Protein AF-A0A7C5LNP9-F1 (afdb_monomer)

Structure (mmCIF, N/CA/C/O backbone):
data_AF-A0A7C5LNP9-F1
#
_entry.id   AF-A0A7C5LNP9-F1
#
loop_
_atom_site.group_PDB
_atom_site.id
_atom_site.type_symbol
_atom_site.label_atom_id
_atom_site.label_alt_id
_atom_site.label_comp_id
_atom_site.label_asym_id
_atom_site.label_entity_id
_atom_site.label_seq_id
_atom_site.pdbx_PDB_ins_code
_atom_site.Cartn_x
_atom_site.Cartn_y
_atom_site.Cartn_z
_atom_site.occupancy
_atom_site.B_iso_or_equiv
_atom_site.auth_seq_id
_atom_site.auth_comp_id
_atom_site.auth_asym_id
_atom_site.auth_atom_id
_atom_site.pdbx_PDB_model_num
ATOM 1 N N . MET A 1 1 ? -16.612 32.876 -57.979 1.00 40.09 1 MET A N 1
ATOM 2 C CA . MET A 1 1 ? -16.586 31.969 -56.814 1.00 40.09 1 MET A CA 1
ATOM 3 C C . MET A 1 1 ? -15.512 30.915 -57.079 1.00 40.09 1 MET A C 1
ATOM 5 O O . MET A 1 1 ? -15.849 29.771 -57.327 1.00 40.09 1 MET A O 1
ATOM 9 N N . SER A 1 2 ? -14.235 31.224 -57.324 1.00 41.28 2 SER A N 1
ATOM 10 C CA . SER A 1 2 ? -13.249 32.057 -56.603 1.00 41.28 2 SER A CA 1
ATOM 11 C C . SER A 1 2 ? -13.012 31.619 -55.150 1.00 41.28 2 SER A C 1
ATOM 13 O O . SER A 1 2 ? -13.882 31.809 -54.309 1.00 41.28 2 SER A O 1
ATOM 15 N N . ASP A 1 3 ? -11.802 31.088 -54.940 1.00 43.44 3 ASP A N 1
ATOM 16 C CA . ASP A 1 3 ? -10.919 31.322 -53.786 1.00 43.44 3 ASP A CA 1
ATOM 17 C C . ASP A 1 3 ? -11.085 30.580 -52.453 1.00 43.44 3 ASP A C 1
ATOM 19 O O . ASP A 1 3 ? -10.976 31.223 -51.424 1.00 43.44 3 ASP A O 1
ATOM 23 N N . ASP A 1 4 ? -11.163 29.240 -52.417 1.00 41.38 4 ASP A N 1
ATOM 24 C CA . ASP A 1 4 ? -10.925 28.532 -51.130 1.00 41.38 4 ASP A CA 1
ATOM 25 C C . ASP A 1 4 ? -10.147 27.199 -51.190 1.00 41.38 4 ASP A C 1
ATOM 27 O O . ASP A 1 4 ? -9.791 26.628 -50.159 1.00 41.38 4 ASP A O 1
ATOM 31 N N . ALA A 1 5 ? -9.778 26.690 -52.370 1.00 38.81 5 ALA A N 1
ATOM 32 C CA . ALA A 1 5 ? -9.191 25.343 -52.478 1.00 38.81 5 ALA A CA 1
ATOM 33 C C . ALA A 1 5 ? -7.645 25.273 -52.463 1.00 38.81 5 ALA A C 1
ATOM 35 O O . ALA A 1 5 ? -7.089 24.189 -52.639 1.00 38.81 5 ALA A O 1
ATOM 36 N N . GLN A 1 6 ? -6.918 26.381 -52.259 1.00 36.97 6 GLN A N 1
ATOM 37 C CA . GLN A 1 6 ? -5.442 26.393 -52.358 1.00 36.97 6 GLN A CA 1
ATOM 38 C C . GLN A 1 6 ? -4.666 26.522 -51.033 1.00 36.97 6 GLN A C 1
ATOM 40 O O . GLN A 1 6 ? -3.435 26.492 -51.052 1.00 36.97 6 GLN A O 1
ATOM 45 N N . LEU A 1 7 ? -5.320 26.600 -49.870 1.00 39.91 7 LEU A N 1
ATOM 46 C CA . LEU A 1 7 ? -4.609 26.876 -48.607 1.00 39.91 7 LEU A CA 1
ATOM 47 C C . LEU A 1 7 ? -4.117 25.649 -47.814 1.00 39.91 7 LEU A C 1
ATOM 49 O O . LEU A 1 7 ? -3.374 25.825 -46.851 1.00 39.91 7 LEU A O 1
ATOM 53 N N . VAL A 1 8 ? -4.428 24.409 -48.211 1.00 41.56 8 VAL A N 1
ATOM 54 C CA . VAL A 1 8 ? -4.166 23.220 -47.357 1.00 41.56 8 VAL A CA 1
ATOM 55 C C . VAL A 1 8 ? -3.039 22.306 -47.870 1.00 41.56 8 VAL A C 1
ATOM 57 O O . VAL A 1 8 ? -2.903 21.173 -47.424 1.00 41.56 8 VAL A O 1
ATOM 60 N N . ASN A 1 9 ? -2.168 22.765 -48.779 1.00 43.66 9 ASN A N 1
ATOM 61 C CA . ASN A 1 9 ? -1.081 21.905 -49.282 1.00 43.66 9 ASN A CA 1
ATOM 62 C C . ASN A 1 9 ? 0.302 22.568 -49.372 1.00 43.66 9 ASN A C 1
ATOM 64 O O . ASN A 1 9 ? 1.023 22.424 -50.357 1.00 43.66 9 ASN A O 1
ATOM 68 N N . ARG A 1 10 ? 0.730 23.256 -48.305 1.00 50.34 10 ARG A N 1
ATOM 69 C CA . ARG A 1 10 ? 2.157 23.550 -48.085 1.00 50.34 10 ARG A CA 1
ATOM 70 C C . ARG A 1 10 ? 2.735 22.567 -47.067 1.00 50.34 10 ARG A C 1
ATOM 72 O O . ARG A 1 10 ? 2.676 22.792 -45.863 1.00 50.34 10 ARG A O 1
ATOM 79 N N . ARG A 1 11 ? 3.328 21.472 -47.560 1.00 50.12 11 ARG A N 1
ATOM 80 C CA . ARG A 1 11 ? 4.181 20.562 -46.774 1.00 50.12 11 ARG A CA 1
ATOM 81 C C . ARG A 1 11 ? 5.333 21.354 -46.136 1.00 50.12 11 ARG A C 1
ATOM 83 O O . ARG A 1 11 ? 6.376 21.554 -46.756 1.00 50.12 11 ARG A O 1
ATOM 90 N N . PHE A 1 12 ? 5.183 21.762 -44.877 1.00 54.75 12 PHE A N 1
ATOM 91 C CA . PHE A 1 12 ? 6.318 22.159 -44.045 1.00 54.75 12 PHE A CA 1
ATOM 92 C C . PHE A 1 12 ? 7.136 20.906 -43.713 1.00 54.75 12 PHE A C 1
ATOM 94 O O . PHE A 1 12 ? 6.858 20.168 -42.773 1.00 54.75 12 PHE A O 1
ATOM 101 N N . GLY A 1 13 ? 8.134 20.615 -44.547 1.00 62.81 13 GLY A N 1
ATOM 102 C CA . GLY A 1 13 ? 9.040 19.494 -44.326 1.00 62.81 13 GLY A CA 1
ATOM 103 C C . GLY A 1 13 ? 9.965 19.740 -43.132 1.00 62.81 13 GLY A C 1
ATOM 104 O O . GLY A 1 13 ? 10.389 20.870 -42.886 1.00 62.81 13 GLY A O 1
ATOM 105 N N . ARG A 1 14 ? 10.361 18.663 -42.435 1.00 60.84 14 ARG A N 1
ATOM 106 C CA . ARG A 1 14 ? 11.333 18.673 -41.315 1.00 60.84 14 ARG A CA 1
ATOM 107 C C . ARG A 1 14 ? 12.592 19.507 -41.604 1.00 60.84 14 ARG A C 1
ATOM 109 O O . ARG A 1 14 ? 13.121 20.157 -40.710 1.00 60.84 14 ARG A O 1
ATOM 116 N N . ARG A 1 15 ? 13.046 19.536 -42.862 1.00 64.06 15 ARG A N 1
ATOM 117 C CA . ARG A 1 15 ? 14.191 20.346 -43.314 1.00 64.06 15 ARG A CA 1
ATOM 118 C C . ARG A 1 15 ? 13.929 21.855 -43.280 1.00 64.06 15 ARG A C 1
ATOM 120 O O . ARG A 1 15 ? 14.846 22.605 -42.972 1.00 64.06 15 ARG A O 1
ATOM 127 N N . THR A 1 16 ? 12.711 22.305 -43.566 1.00 65.75 16 THR A N 1
ATOM 128 C CA . THR A 1 16 ? 12.331 23.726 -43.502 1.00 65.75 16 THR A CA 1
ATOM 129 C C . THR A 1 16 ? 12.229 24.191 -42.053 1.00 65.75 16 THR A C 1
ATOM 131 O O . THR A 1 16 ? 12.716 25.267 -41.728 1.00 65.75 16 THR A O 1
ATOM 134 N N . PHE A 1 17 ? 11.696 23.341 -41.167 1.00 67.94 17 PHE A N 1
ATOM 135 C CA . PHE A 1 17 ? 11.676 23.603 -39.725 1.00 67.94 17 PHE A CA 1
ATOM 136 C C . PHE A 1 17 ? 13.093 23.717 -39.146 1.00 67.94 17 PHE A C 1
ATOM 138 O O . PHE A 1 17 ? 13.385 24.690 -38.465 1.00 67.94 17 PHE A O 1
ATOM 145 N N . LEU A 1 18 ? 13.991 22.780 -39.481 1.00 68.00 18 LEU A N 1
ATOM 146 C CA . LEU A 1 18 ? 15.391 22.803 -39.032 1.00 68.00 18 LEU A CA 1
ATOM 147 C C . LEU A 1 18 ? 16.171 24.023 -39.546 1.00 68.00 18 LEU A C 1
ATOM 149 O O . LEU A 1 18 ? 16.993 24.580 -38.825 1.00 68.00 18 LEU A O 1
ATOM 153 N N . LYS A 1 19 ? 15.907 24.467 -40.781 1.00 61.47 19 LYS A N 1
ATOM 154 C CA . LYS A 1 19 ? 16.508 25.698 -41.316 1.00 61.47 19 LYS A CA 1
ATOM 155 C C . LYS A 1 19 ? 15.975 26.947 -40.607 1.00 61.47 19 LYS A C 1
ATOM 157 O O . LYS A 1 19 ? 16.756 27.844 -40.304 1.00 61.47 19 LYS A O 1
ATOM 162 N N . ALA A 1 20 ? 14.676 26.989 -40.305 1.00 61.75 20 ALA A N 1
ATOM 163 C CA . ALA A 1 20 ? 14.054 28.105 -39.595 1.00 61.75 20 ALA A CA 1
ATOM 164 C C . ALA A 1 20 ? 14.530 28.209 -38.133 1.00 61.75 20 ALA A C 1
ATOM 166 O O . ALA A 1 20 ? 14.842 29.305 -37.671 1.00 61.75 20 ALA A O 1
ATOM 167 N N . THR A 1 21 ? 14.665 27.086 -37.417 1.00 59.16 21 THR A N 1
ATOM 168 C CA . THR A 1 21 ? 15.210 27.076 -36.048 1.00 59.16 21 THR A CA 1
ATOM 169 C C . THR A 1 21 ? 16.711 27.359 -36.008 1.00 59.16 21 THR A C 1
ATOM 171 O O . THR A 1 21 ? 17.162 28.060 -35.104 1.00 59.16 21 THR A O 1
ATOM 174 N N . GLY A 1 22 ? 17.480 26.905 -37.003 1.00 58.06 22 GLY A N 1
ATOM 175 C CA . GLY A 1 22 ? 18.901 27.244 -37.133 1.00 58.06 22 GLY A CA 1
ATOM 176 C C . GLY A 1 22 ? 19.147 28.744 -37.343 1.00 58.06 22 GLY A C 1
ATOM 177 O O . GLY A 1 22 ? 20.021 29.320 -36.698 1.00 58.06 22 GLY A O 1
ATOM 178 N N . ALA A 1 23 ? 18.337 29.396 -38.184 1.00 55.78 23 ALA A N 1
ATOM 179 C CA . ALA A 1 23 ? 18.435 30.836 -38.431 1.00 55.78 23 ALA A CA 1
ATOM 180 C C . ALA A 1 23 ? 18.027 31.681 -37.207 1.00 55.78 23 ALA A C 1
ATOM 182 O O . ALA A 1 23 ? 18.687 32.674 -36.904 1.00 55.78 23 ALA A O 1
ATOM 183 N N . LEU A 1 24 ? 16.998 31.262 -36.454 1.00 52.78 24 LEU A N 1
ATOM 184 C CA . LEU A 1 24 ? 16.631 31.911 -35.186 1.00 52.78 24 LEU A CA 1
ATOM 185 C C . LEU A 1 24 ? 17.709 31.740 -34.104 1.00 52.78 24 LEU A C 1
ATOM 187 O O . LEU A 1 24 ? 17.976 32.678 -33.356 1.00 52.78 24 LEU A O 1
ATOM 191 N N . GLY A 1 25 ? 18.352 30.571 -34.030 1.00 52.88 25 GLY A N 1
ATOM 192 C CA . GLY A 1 25 ? 19.426 30.307 -33.067 1.00 52.88 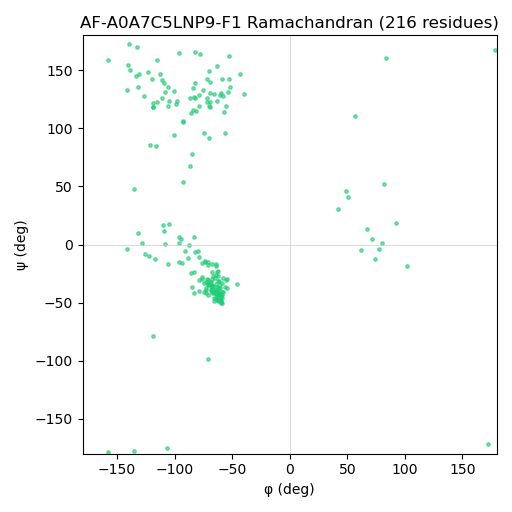25 GLY A CA 1
ATOM 193 C C . GLY A 1 25 ? 20.649 31.210 -33.261 1.00 52.88 25 GLY A C 1
ATOM 194 O O . GLY A 1 25 ? 21.226 31.680 -32.282 1.00 52.88 25 GLY A O 1
ATOM 195 N N . ALA A 1 26 ? 21.002 31.520 -34.513 1.00 53.19 26 ALA A N 1
ATOM 196 C CA . ALA A 1 26 ? 22.107 32.425 -34.832 1.00 53.19 26 ALA A CA 1
ATOM 197 C C . ALA A 1 26 ? 21.812 33.887 -34.440 1.00 53.19 26 ALA A C 1
ATOM 199 O O . ALA A 1 26 ? 22.700 34.584 -33.954 1.00 53.19 26 ALA A O 1
ATOM 200 N N . ALA A 1 27 ? 20.561 34.341 -34.572 1.00 52.94 27 ALA A N 1
ATOM 201 C CA . ALA A 1 27 ? 20.168 35.706 -34.210 1.00 52.94 27 ALA A CA 1
ATOM 202 C C . ALA A 1 27 ? 20.224 35.965 -32.688 1.00 52.94 27 ALA A C 1
ATOM 204 O O . ALA A 1 27 ? 20.552 37.069 -32.256 1.00 52.94 27 ALA A O 1
ATOM 205 N N . VAL A 1 28 ? 19.961 34.942 -31.864 1.00 53.47 28 VAL A N 1
ATOM 206 C CA . VAL A 1 28 ? 20.027 35.031 -30.389 1.00 53.47 28 VAL A CA 1
ATOM 207 C C . VAL A 1 28 ? 21.472 35.026 -29.867 1.00 53.47 28 VAL A C 1
ATOM 209 O O . VAL A 1 28 ? 21.757 35.605 -28.819 1.00 53.47 28 VAL A O 1
ATOM 212 N N . ALA A 1 29 ? 22.403 34.410 -30.602 1.00 52.12 29 ALA A N 1
ATOM 213 C CA . ALA A 1 29 ? 23.822 34.403 -30.247 1.00 52.12 29 ALA A CA 1
ATOM 214 C C . ALA A 1 29 ? 24.489 35.778 -30.443 1.00 52.12 29 ALA A C 1
ATOM 216 O O . ALA A 1 29 ? 25.392 36.132 -29.691 1.00 52.12 29 ALA A O 1
ATOM 217 N N . ILE A 1 30 ? 24.019 36.570 -31.413 1.00 55.03 30 ILE A N 1
ATOM 218 C CA . ILE A 1 30 ? 24.605 37.875 -31.768 1.00 55.03 30 ILE A CA 1
ATOM 219 C C . ILE A 1 30 ? 24.052 39.011 -30.884 1.00 55.03 30 ILE A C 1
ATOM 221 O O . ILE A 1 30 ? 24.736 40.004 -30.657 1.00 55.03 30 ILE A O 1
ATOM 225 N N . SER A 1 31 ? 22.848 38.864 -30.317 1.00 54.66 31 SER A N 1
ATOM 226 C CA . SER A 1 31 ? 22.178 39.906 -29.518 1.00 54.66 31 SER A CA 1
ATOM 227 C C . SER A 1 31 ? 22.612 39.987 -28.046 1.00 54.66 31 SER A C 1
ATOM 229 O O . SER A 1 31 ? 22.004 40.714 -27.264 1.00 54.66 31 SER A O 1
ATOM 231 N N . GLY A 1 32 ? 23.627 39.223 -27.622 1.00 53.09 32 GLY A N 1
ATOM 232 C CA . GLY A 1 32 ? 24.103 39.200 -26.230 1.00 53.09 32 GLY A CA 1
ATOM 233 C C . GLY A 1 32 ? 23.181 38.468 -25.240 1.00 53.09 32 GLY A C 1
ATOM 234 O O . GLY A 1 32 ? 23.624 38.105 -24.152 1.00 53.09 32 GLY A O 1
ATOM 235 N N . ALA A 1 33 ? 21.943 38.135 -25.623 1.00 54.12 33 ALA A N 1
ATOM 236 C CA . ALA A 1 33 ? 21.046 37.279 -24.838 1.00 54.12 33 ALA A CA 1
ATOM 237 C C . ALA A 1 33 ? 21.588 35.840 -24.675 1.00 54.12 33 ALA A C 1
ATOM 239 O O . ALA A 1 33 ? 21.307 35.175 -23.676 1.00 54.12 33 ALA A O 1
ATOM 240 N N . GLY A 1 34 ? 22.423 35.374 -25.615 1.00 49.03 34 GLY A N 1
ATOM 241 C CA . GLY A 1 34 ? 23.144 34.101 -25.513 1.00 49.03 34 GLY A CA 1
ATOM 242 C C . GLY A 1 34 ? 24.129 34.026 -24.336 1.00 49.03 34 GLY A C 1
ATOM 243 O O . GLY A 1 34 ? 24.279 32.958 -23.742 1.00 49.03 34 GLY A O 1
ATOM 244 N N . ASN A 1 35 ? 24.731 35.150 -23.925 1.00 49.91 35 ASN A N 1
ATOM 245 C CA . ASN A 1 35 ? 25.683 35.177 -22.805 1.00 49.91 35 ASN A CA 1
ATOM 246 C C . ASN A 1 35 ? 25.001 34.994 -21.440 1.00 49.91 35 ASN A C 1
ATOM 248 O O . ASN A 1 35 ? 25.582 34.382 -20.547 1.00 49.91 35 ASN A O 1
ATOM 252 N N . VAL A 1 36 ? 23.740 35.418 -21.291 1.00 52.41 36 VAL A N 1
ATOM 253 C CA . VAL A 1 36 ? 22.937 35.172 -20.075 1.00 52.41 36 VAL A CA 1
ATOM 254 C C . VAL A 1 36 ? 22.553 33.690 -19.954 1.00 52.41 36 VAL A C 1
ATOM 256 O O . VAL A 1 36 ? 22.506 33.133 -18.856 1.00 52.41 36 VAL A O 1
ATOM 259 N N . LEU A 1 37 ? 22.317 33.018 -21.086 1.00 51.91 37 LEU A N 1
ATOM 260 C CA . LEU A 1 37 ? 22.056 31.575 -21.134 1.00 51.91 37 LEU A CA 1
ATOM 261 C C . LEU A 1 37 ? 23.320 30.738 -20.876 1.00 51.91 37 LEU A C 1
ATOM 263 O O . LEU A 1 37 ? 23.218 29.670 -20.272 1.00 51.91 37 LEU A O 1
ATOM 267 N N . LEU A 1 38 ? 24.499 31.219 -21.286 1.00 51.25 38 LEU A N 1
ATOM 268 C CA . LEU A 1 38 ? 25.783 30.566 -21.005 1.00 51.25 38 LEU A CA 1
ATOM 269 C C . LEU A 1 38 ? 26.230 30.751 -19.547 1.00 51.25 38 LEU A C 1
ATOM 271 O O . LEU A 1 38 ? 26.617 29.773 -18.919 1.00 51.25 38 LEU A O 1
ATOM 275 N N . GLN A 1 39 ? 26.057 31.933 -18.946 1.00 47.41 39 GLN A N 1
ATOM 276 C CA . GLN A 1 39 ? 26.343 32.128 -17.512 1.00 47.41 39 GLN A CA 1
ATOM 277 C C . GLN A 1 39 ? 25.465 31.254 -16.601 1.00 47.41 39 GLN A C 1
ATOM 279 O O . GLN A 1 39 ? 25.909 30.796 -15.548 1.00 47.41 39 GLN A O 1
ATOM 284 N N . LYS A 1 40 ? 24.229 30.949 -17.020 1.00 47.34 40 LYS A N 1
ATOM 285 C CA . LYS A 1 40 ? 23.367 29.991 -16.311 1.00 47.34 40 LYS A CA 1
ATOM 286 C C . LYS A 1 40 ? 23.820 28.534 -16.437 1.00 47.34 40 LYS A C 1
ATOM 288 O O . LYS A 1 40 ? 23.342 27.712 -15.662 1.00 47.34 40 LYS A O 1
ATOM 293 N N . ARG A 1 41 ? 24.715 28.193 -17.371 1.00 47.19 41 ARG A N 1
ATOM 294 C CA . ARG A 1 41 ? 25.314 26.851 -17.463 1.00 47.19 41 ARG A CA 1
ATOM 295 C C . ARG A 1 41 ? 26.428 26.656 -16.443 1.00 47.19 41 ARG A C 1
ATOM 297 O O . ARG A 1 41 ? 26.460 25.605 -15.812 1.00 47.19 41 ARG A O 1
ATOM 304 N N . ASP A 1 42 ? 27.256 27.669 -16.215 1.00 35.19 42 ASP A N 1
ATOM 305 C CA . ASP A 1 42 ? 28.361 27.569 -15.254 1.00 35.19 42 ASP A CA 1
ATOM 306 C C . ASP A 1 42 ? 27.854 27.527 -13.804 1.00 35.19 42 ASP A C 1
ATOM 308 O O . ASP A 1 42 ? 28.352 26.750 -12.992 1.00 35.19 42 ASP A O 1
ATOM 312 N N . ALA A 1 43 ? 26.757 28.234 -13.502 1.00 41.84 43 ALA A N 1
ATOM 313 C CA . ALA A 1 43 ? 26.068 28.134 -12.210 1.00 41.84 43 ALA A CA 1
ATOM 314 C C . ALA A 1 43 ? 25.382 26.768 -11.967 1.00 41.84 43 ALA A C 1
ATOM 316 O O . ALA A 1 43 ? 25.044 26.441 -10.832 1.00 41.84 43 ALA A O 1
ATOM 317 N N . VAL A 1 44 ? 25.176 25.962 -13.017 1.00 44.75 44 VAL A N 1
ATOM 318 C CA . VAL A 1 44 ? 24.651 24.584 -12.926 1.00 44.75 44 VAL A CA 1
ATOM 319 C C . VAL A 1 44 ? 25.792 23.551 -12.922 1.00 44.75 44 VAL A C 1
ATOM 321 O O . VAL A 1 44 ? 25.579 22.403 -12.537 1.00 44.75 44 VAL A O 1
ATOM 324 N N . ALA A 1 45 ? 27.015 23.947 -13.290 1.00 42.41 45 ALA A N 1
ATOM 325 C CA . ALA A 1 45 ? 28.183 23.068 -13.369 1.00 42.41 45 ALA A CA 1
ATOM 326 C C . ALA A 1 45 ? 28.973 22.949 -12.051 1.00 42.41 45 ALA A C 1
ATOM 328 O O . ALA A 1 45 ? 29.782 22.036 -11.913 1.00 42.41 45 ALA A O 1
ATOM 329 N N . GLN A 1 46 ? 28.706 23.796 -11.054 1.00 42.69 46 GLN A N 1
ATOM 330 C CA . GLN A 1 46 ? 29.203 23.625 -9.681 1.00 42.69 46 GLN A CA 1
ATOM 331 C C . GLN A 1 46 ? 28.195 22.864 -8.812 1.00 42.69 46 GLN A C 1
ATOM 333 O O . GLN A 1 46 ? 27.801 23.295 -7.731 1.00 42.69 46 GLN A O 1
ATOM 338 N N . ALA A 1 47 ? 27.782 21.686 -9.280 1.00 45.69 47 ALA A N 1
ATOM 339 C CA . ALA A 1 47 ? 27.347 20.655 -8.354 1.00 45.69 47 ALA A CA 1
ATOM 340 C C . ALA A 1 47 ? 28.606 20.141 -7.644 1.00 45.69 47 ALA A C 1
ATOM 342 O O . ALA A 1 47 ? 29.579 19.767 -8.301 1.00 45.69 47 ALA A O 1
ATOM 343 N N . ALA A 1 48 ? 28.597 20.155 -6.309 1.00 52.50 48 ALA A N 1
ATOM 344 C CA . ALA A 1 48 ? 29.573 19.429 -5.504 1.00 52.50 48 ALA A CA 1
ATOM 345 C C . ALA A 1 48 ? 29.794 18.024 -6.095 1.00 52.50 48 ALA A C 1
ATOM 347 O O . ALA A 1 48 ? 28.854 17.451 -6.656 1.00 52.50 48 ALA A O 1
ATOM 348 N N . ALA A 1 49 ? 31.022 17.494 -5.994 1.00 54.22 49 ALA A N 1
ATOM 349 C CA . ALA A 1 49 ? 31.353 16.141 -6.447 1.00 54.22 49 ALA A CA 1
ATOM 350 C C . ALA A 1 49 ? 30.200 15.184 -6.095 1.00 54.22 49 ALA A C 1
ATOM 352 O O . ALA A 1 49 ? 29.722 15.247 -4.958 1.00 54.22 49 ALA A O 1
ATOM 353 N N . PRO A 1 50 ? 29.689 14.382 -7.051 1.00 59.28 50 PRO A N 1
ATOM 354 C CA . PRO A 1 50 ? 28.471 13.623 -6.830 1.00 59.28 50 PRO A CA 1
ATOM 355 C C . PRO A 1 50 ? 28.684 12.737 -5.610 1.00 59.28 50 PRO A C 1
ATOM 357 O O . PRO A 1 50 ? 29.546 11.859 -5.625 1.00 59.28 50 PRO A O 1
ATOM 360 N N . ALA A 1 51 ? 27.930 13.013 -4.545 1.00 68.62 51 ALA A N 1
ATOM 361 C CA . ALA A 1 51 ? 27.930 12.177 -3.362 1.00 68.62 51 ALA A CA 1
ATOM 362 C C . ALA A 1 51 ? 27.687 10.724 -3.794 1.00 68.62 51 ALA A C 1
ATOM 364 O O . ALA A 1 51 ? 26.863 10.458 -4.678 1.00 68.62 51 ALA A O 1
ATOM 365 N N . GLU A 1 52 ? 28.463 9.803 -3.222 1.00 86.12 52 GLU A N 1
ATOM 366 C CA . GLU A 1 52 ? 28.473 8.404 -3.637 1.00 86.12 52 GLU A CA 1
ATOM 367 C C . GLU A 1 52 ? 27.052 7.830 -3.575 1.00 86.12 52 GLU A C 1
ATOM 369 O O . GLU A 1 52 ? 26.396 7.815 -2.529 1.00 86.12 52 GLU A O 1
ATOM 374 N N . ALA A 1 53 ? 26.546 7.393 -4.727 1.00 92.25 53 ALA A N 1
ATOM 375 C CA . ALA A 1 53 ? 25.206 6.849 -4.824 1.00 92.25 53 ALA A CA 1
ATOM 376 C C . ALA A 1 53 ? 25.208 5.384 -4.382 1.00 92.25 53 ALA A C 1
ATOM 378 O O . ALA A 1 53 ? 25.760 4.518 -5.060 1.00 92.25 53 ALA A O 1
ATOM 379 N N . LYS A 1 54 ? 24.516 5.083 -3.283 1.00 96.88 54 LYS A N 1
ATOM 380 C CA . LYS A 1 54 ? 24.256 3.709 -2.858 1.00 96.88 54 LYS A CA 1
ATOM 381 C C . LYS A 1 54 ? 23.048 3.157 -3.604 1.00 96.88 54 LYS A C 1
ATOM 383 O O . LYS A 1 54 ? 21.967 3.744 -3.561 1.00 96.88 54 LYS A O 1
ATOM 388 N N . LEU A 1 55 ? 23.207 2.001 -4.239 1.00 97.12 55 LEU A N 1
ATOM 389 C CA . LEU A 1 55 ? 22.104 1.269 -4.855 1.00 97.12 55 LEU A CA 1
ATOM 390 C C . LEU A 1 55 ? 21.616 0.171 -3.910 1.00 97.12 55 LEU A C 1
ATOM 392 O O . LEU A 1 55 ? 22.396 -0.672 -3.470 1.00 97.12 55 LEU A O 1
ATOM 396 N N . ILE A 1 56 ? 20.327 0.195 -3.576 1.00 96.50 56 ILE A N 1
ATOM 397 C CA . ILE A 1 56 ? 19.712 -0.758 -2.647 1.00 96.50 56 ILE A CA 1
ATOM 398 C C . ILE A 1 56 ? 18.624 -1.546 -3.387 1.00 96.50 56 ILE A C 1
ATOM 400 O O . ILE A 1 56 ? 17.651 -0.931 -3.835 1.00 96.50 56 ILE A O 1
ATOM 404 N N . PRO A 1 57 ? 18.734 -2.881 -3.508 1.00 95.25 57 PRO A N 1
ATOM 405 C CA . PRO A 1 57 ? 17.699 -3.687 -4.143 1.00 95.25 57 PRO A CA 1
ATOM 406 C C . PRO A 1 57 ? 16.411 -3.649 -3.315 1.00 95.25 57 PRO A C 1
ATOM 408 O O . PRO A 1 57 ? 16.423 -3.862 -2.102 1.00 95.25 57 PRO A O 1
ATOM 411 N N . THR A 1 58 ? 15.287 -3.355 -3.965 1.00 92.44 58 THR A N 1
ATOM 412 C CA . THR A 1 58 ? 13.966 -3.314 -3.324 1.00 92.44 58 THR A CA 1
ATOM 413 C C . THR A 1 58 ? 12.840 -3.503 -4.347 1.00 92.44 58 THR A C 1
ATOM 415 O O . THR A 1 58 ? 13.078 -3.701 -5.540 1.00 92.44 58 THR A O 1
ATOM 418 N N . PHE A 1 59 ? 11.592 -3.447 -3.884 1.00 90.94 59 PHE A N 1
ATOM 419 C CA . PHE A 1 59 ? 10.397 -3.594 -4.709 1.00 90.94 59 PHE A CA 1
ATOM 420 C C . PHE A 1 59 ? 9.647 -2.269 -4.853 1.00 90.94 59 PHE A C 1
ATOM 422 O O . PHE A 1 59 ? 9.447 -1.523 -3.892 1.00 90.94 59 PHE A O 1
ATOM 429 N N . CYS A 1 60 ? 9.166 -1.989 -6.062 1.00 90.25 60 CYS A N 1
ATOM 430 C CA . CYS A 1 60 ? 8.336 -0.824 -6.329 1.00 90.25 60 CYS A CA 1
ATOM 431 C C . CYS A 1 60 ? 6.932 -0.997 -5.723 1.00 90.25 60 CYS A C 1
ATOM 433 O O . CYS A 1 60 ? 6.187 -1.904 -6.093 1.00 90.25 60 CYS A O 1
ATOM 435 N N . ALA A 1 61 ? 6.527 -0.071 -4.850 1.00 87.06 61 ALA A N 1
ATOM 436 C CA . ALA A 1 61 ? 5.205 -0.077 -4.213 1.00 87.06 61 ALA A CA 1
ATOM 437 C C . ALA A 1 61 ? 4.161 0.824 -4.910 1.00 87.06 61 ALA A C 1
ATOM 439 O O . ALA A 1 61 ? 3.046 0.980 -4.412 1.00 87.06 61 ALA A O 1
ATOM 440 N N . MET A 1 62 ? 4.486 1.410 -6.068 1.00 89.38 62 MET A N 1
ATOM 441 C CA . MET A 1 62 ? 3.665 2.456 -6.708 1.00 89.38 62 MET A CA 1
ATOM 442 C C . MET A 1 62 ? 2.368 1.953 -7.358 1.00 89.38 62 MET A C 1
ATOM 444 O O . MET A 1 62 ? 1.489 2.747 -7.678 1.00 89.38 62 MET A O 1
ATOM 448 N N . CYS A 1 63 ? 2.219 0.645 -7.567 1.00 85.19 63 CYS A N 1
ATOM 449 C CA . CYS A 1 63 ? 0.979 0.036 -8.054 1.00 85.19 63 CYS A CA 1
ATOM 450 C C . CYS A 1 63 ? 0.638 -1.221 -7.247 1.00 85.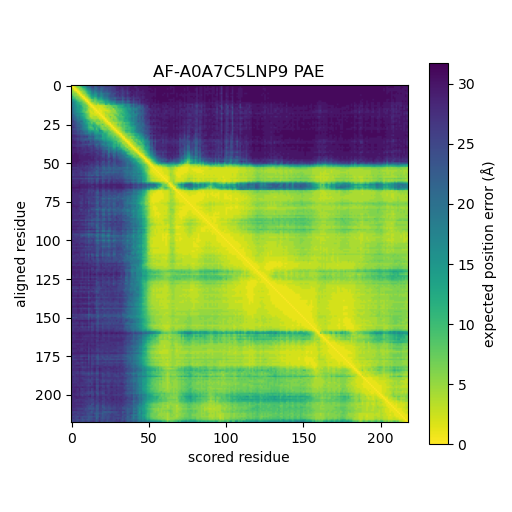19 63 CYS A C 1
ATOM 452 O O . CYS A 1 63 ? 1.335 -1.520 -6.277 1.00 85.19 63 CYS A O 1
ATOM 454 N N . GLY A 1 64 ? -0.449 -1.912 -7.606 1.00 72.00 64 GLY A N 1
ATOM 455 C CA . GLY A 1 64 ? -0.915 -3.125 -6.928 1.00 72.00 64 GLY A CA 1
ATOM 456 C C . GLY A 1 64 ? 0.160 -4.218 -6.791 1.00 72.00 64 GLY A C 1
ATOM 457 O O . GLY A 1 64 ? 1.184 -4.191 -7.472 1.00 72.00 64 GLY A O 1
ATOM 458 N N . PRO A 1 65 ? -0.052 -5.191 -5.893 1.00 62.56 65 PRO A N 1
ATOM 459 C CA . PRO A 1 65 ? 0.981 -6.131 -5.448 1.00 62.56 65 PRO A CA 1
ATOM 460 C C . PRO A 1 65 ? 1.393 -7.150 -6.517 1.00 62.56 65 PRO A C 1
ATOM 462 O O . PRO A 1 65 ? 2.446 -7.760 -6.385 1.00 62.56 65 PRO A O 1
ATOM 465 N N . SER A 1 66 ? 0.581 -7.344 -7.561 1.00 59.84 66 SER A N 1
ATOM 466 C CA . SER A 1 66 ? 0.799 -8.372 -8.584 1.00 59.84 66 SER A CA 1
ATOM 467 C C . SER A 1 66 ? 2.033 -8.121 -9.445 1.00 59.84 66 SER A C 1
ATOM 469 O O . SER A 1 66 ? 2.562 -9.059 -10.025 1.00 59.84 66 SER A O 1
ATOM 471 N N . SER A 1 67 ? 2.488 -6.870 -9.547 1.00 65.31 67 SER A N 1
ATOM 472 C CA . SER A 1 67 ? 3.558 -6.518 -10.481 1.00 65.31 67 SER A CA 1
ATOM 473 C C . SER A 1 67 ? 4.950 -6.789 -9.927 1.00 65.31 67 SER A C 1
ATOM 475 O O . SER A 1 67 ? 5.870 -6.892 -10.723 1.00 65.31 67 SER A O 1
ATOM 477 N N . GLY A 1 68 ? 5.124 -6.838 -8.597 1.00 78.00 68 GLY A N 1
ATOM 478 C CA . GLY A 1 68 ? 6.381 -7.215 -7.929 1.00 78.00 68 GLY A CA 1
ATOM 479 C C . GLY A 1 68 ? 7.666 -6.636 -8.537 1.00 78.00 68 GLY A C 1
ATOM 480 O O . GLY A 1 68 ? 8.688 -7.315 -8.526 1.00 78.00 68 GLY A O 1
ATOM 481 N N . CYS A 1 69 ? 7.613 -5.439 -9.136 1.00 91.44 69 CYS A N 1
ATOM 482 C CA . CYS A 1 69 ? 8.709 -4.944 -9.962 1.00 91.44 69 CYS A CA 1
ATOM 483 C C . CYS A 1 69 ? 9.917 -4.633 -9.083 1.00 91.44 69 CYS A C 1
ATOM 485 O O . CYS A 1 69 ? 9.820 -3.804 -8.173 1.00 91.44 69 CYS A O 1
ATOM 487 N N . GLY A 1 70 ? 11.045 -5.264 -9.389 1.00 94.12 70 GLY A N 1
ATOM 488 C CA . GLY A 1 70 ? 12.323 -4.965 -8.768 1.00 94.12 70 GLY A CA 1
ATOM 489 C C . GLY A 1 70 ? 12.854 -3.620 -9.247 1.00 94.12 70 GLY A C 1
ATOM 490 O O . GLY A 1 70 ? 12.691 -3.243 -10.413 1.00 94.12 70 GLY A O 1
ATOM 491 N N . ILE A 1 71 ? 13.471 -2.892 -8.326 1.00 95.62 71 ILE A N 1
ATOM 492 C CA . ILE A 1 71 ? 14.179 -1.638 -8.577 1.00 95.62 71 ILE A CA 1
ATOM 493 C C . ILE A 1 71 ? 15.472 -1.622 -7.767 1.00 95.62 71 ILE A C 1
ATOM 495 O O . ILE A 1 71 ? 15.526 -2.165 -6.662 1.00 95.62 71 ILE A O 1
ATOM 499 N N . MET A 1 72 ? 16.482 -0.929 -8.281 1.00 97.19 72 MET A N 1
ATOM 500 C CA . MET A 1 72 ? 17.611 -0.488 -7.471 1.00 97.19 72 MET A CA 1
ATOM 501 C C . MET A 1 72 ? 17.295 0.919 -6.971 1.00 97.19 72 MET A C 1
ATOM 503 O O . MET A 1 72 ? 17.291 1.873 -7.744 1.00 97.19 72 MET A O 1
ATOM 507 N N . ALA A 1 73 ? 16.974 1.070 -5.687 1.00 96.81 73 ALA A N 1
ATOM 508 C CA . ALA A 1 73 ? 16.754 2.384 -5.097 1.00 96.81 73 ALA A CA 1
ATOM 509 C C . ALA A 1 73 ? 18.089 3.128 -4.997 1.00 96.81 73 ALA A C 1
ATOM 511 O O . ALA A 1 73 ? 19.002 2.678 -4.307 1.00 96.81 73 ALA A O 1
ATOM 512 N N . LYS A 1 74 ? 18.187 4.271 -5.678 1.00 97.62 74 LYS A N 1
ATOM 513 C CA . LYS A 1 74 ? 19.351 5.152 -5.656 1.00 97.62 74 LYS A CA 1
ATOM 514 C C . LYS A 1 74 ? 19.264 6.075 -4.452 1.00 97.62 74 LYS A C 1
ATOM 516 O O . LYS A 1 74 ? 18.344 6.892 -4.352 1.00 97.62 74 LYS A O 1
ATOM 521 N N . VAL A 1 75 ? 20.217 5.931 -3.542 1.00 97.44 75 VAL A N 1
ATOM 522 C CA . VAL A 1 75 ? 20.307 6.698 -2.304 1.00 97.44 75 VAL A CA 1
ATOM 523 C C . VAL A 1 75 ? 21.559 7.561 -2.332 1.00 97.44 75 VAL A C 1
ATOM 525 O O . VAL A 1 75 ? 22.659 7.042 -2.475 1.00 97.44 75 VAL A O 1
ATOM 528 N N . VAL A 1 76 ? 21.382 8.869 -2.180 1.00 96.56 76 VAL A N 1
ATOM 529 C CA . VAL A 1 76 ? 22.461 9.863 -2.115 1.00 96.56 76 VAL A CA 1
ATOM 530 C C . VAL A 1 76 ? 22.255 10.662 -0.834 1.00 96.56 76 VAL A C 1
ATOM 532 O O . VAL A 1 76 ? 21.134 11.098 -0.570 1.00 96.56 76 VAL A O 1
ATOM 535 N N . ASP A 1 77 ? 23.286 10.779 0.004 1.00 94.50 77 ASP A N 1
ATOM 536 C CA . ASP A 1 77 ? 23.219 11.455 1.313 1.00 94.50 77 ASP A CA 1
ATOM 537 C C . ASP A 1 77 ? 22.044 10.982 2.192 1.00 94.50 77 ASP A C 1
ATOM 539 O O . ASP A 1 77 ? 21.314 11.765 2.805 1.00 94.50 77 ASP A O 1
ATOM 543 N N . GLY A 1 78 ? 21.791 9.669 2.191 1.00 94.19 78 GLY A N 1
ATOM 544 C CA . GLY A 1 78 ? 20.686 9.055 2.937 1.00 94.19 78 GLY A CA 1
ATOM 545 C C . GLY A 1 78 ? 19.285 9.342 2.377 1.00 94.19 78 GLY A C 1
ATOM 546 O O . GLY A 1 78 ? 18.292 8.924 2.977 1.00 94.19 78 GLY A O 1
ATOM 547 N N . LYS A 1 79 ? 19.168 10.019 1.228 1.00 96.00 79 LYS A N 1
ATOM 548 C CA . LYS A 1 79 ? 17.893 10.323 0.567 1.00 96.00 79 LYS A CA 1
ATOM 549 C C . LYS A 1 79 ? 17.676 9.452 -0.662 1.00 96.00 79 LYS A C 1
ATOM 551 O O . LYS A 1 79 ? 18.564 9.283 -1.487 1.00 96.00 79 LYS A O 1
ATOM 556 N N . PHE A 1 80 ? 16.463 8.934 -0.807 1.00 96.31 80 PHE A N 1
ATOM 557 C CA . PHE A 1 80 ? 16.009 8.183 -1.970 1.00 96.31 80 PHE A CA 1
ATOM 558 C C . PHE A 1 80 ? 15.753 9.131 -3.150 1.00 96.31 80 PHE A C 1
ATOM 560 O O . PHE A 1 80 ? 14.692 9.736 -3.257 1.00 96.31 80 PHE A O 1
ATOM 567 N N . VAL A 1 81 ? 16.732 9.287 -4.036 1.00 96.56 81 VAL A N 1
ATOM 568 C CA . VAL A 1 81 ? 16.682 10.300 -5.105 1.00 96.56 81 VAL A CA 1
ATOM 569 C C . VAL A 1 81 ? 16.117 9.776 -6.423 1.00 96.56 81 VAL A C 1
ATOM 571 O O . VAL A 1 81 ? 15.736 10.562 -7.285 1.00 96.56 81 VAL A O 1
ATOM 574 N N . GLY A 1 82 ? 16.037 8.458 -6.596 1.00 95.88 82 GLY A N 1
ATOM 575 C CA . GLY A 1 82 ? 15.551 7.860 -7.833 1.00 95.88 82 GLY A CA 1
ATOM 576 C C . GLY A 1 82 ? 15.727 6.353 -7.859 1.00 95.88 82 GLY A C 1
ATOM 577 O O . GLY A 1 82 ? 16.090 5.739 -6.860 1.00 95.88 82 GLY A O 1
ATOM 578 N N . ILE A 1 83 ? 15.475 5.759 -9.018 1.00 96.50 83 ILE A N 1
ATOM 579 C CA . ILE A 1 83 ? 15.650 4.325 -9.241 1.00 96.50 83 ILE A CA 1
ATOM 580 C C . ILE A 1 83 ? 16.597 4.091 -10.412 1.00 96.50 83 ILE A C 1
ATOM 582 O O . ILE A 1 83 ? 16.601 4.873 -11.361 1.00 96.50 83 ILE A O 1
ATOM 586 N N . GLU A 1 84 ? 17.336 2.994 -10.345 1.00 96.12 84 GLU A N 1
ATOM 587 C CA . GLU A 1 84 ? 18.094 2.420 -11.453 1.00 96.12 84 GLU A CA 1
ATOM 588 C C . GLU A 1 84 ? 17.505 1.037 -11.811 1.00 96.12 84 GLU A C 1
ATOM 590 O O . GLU A 1 84 ? 16.819 0.419 -10.977 1.00 96.12 84 GLU A O 1
ATOM 595 N N . PRO A 1 85 ? 17.743 0.536 -13.038 1.00 95.06 85 PRO A N 1
ATOM 596 C CA . PRO A 1 85 ? 17.336 -0.804 -13.447 1.00 95.06 85 PRO A CA 1
ATOM 597 C C . PRO A 1 85 ? 17.827 -1.893 -12.486 1.00 95.06 85 PRO A C 1
ATOM 599 O O . PRO A 1 85 ? 18.956 -1.845 -12.005 1.00 95.06 85 PRO A O 1
ATOM 602 N N . PHE A 1 86 ? 16.992 -2.912 -12.265 1.00 96.25 86 PHE A N 1
ATOM 603 C CA . PHE A 1 86 ? 17.375 -4.158 -11.593 1.00 96.25 86 PHE A CA 1
ATOM 604 C C . PHE A 1 86 ? 17.243 -5.352 -12.565 1.00 96.25 86 PHE A C 1
ATOM 606 O O . PHE A 1 86 ? 16.165 -5.960 -12.631 1.00 96.25 86 PHE A O 1
ATOM 613 N N . PRO A 1 87 ? 18.271 -5.640 -13.393 1.00 95.38 87 PRO A N 1
ATOM 614 C CA . PRO A 1 87 ? 18.205 -6.649 -14.458 1.00 95.38 87 PRO A CA 1
ATOM 615 C C . PRO A 1 87 ? 17.887 -8.064 -13.970 1.00 95.38 87 PRO A C 1
ATOM 617 O O . PRO A 1 87 ? 17.190 -8.804 -14.661 1.00 95.38 87 PRO A O 1
ATOM 620 N N . GLU A 1 88 ? 18.343 -8.417 -12.770 1.00 94.06 88 GLU A N 1
ATOM 621 C CA . GLU A 1 88 ? 18.188 -9.745 -12.174 1.00 94.06 88 GLU A CA 1
ATOM 622 C C . GLU A 1 88 ? 16.754 -10.009 -11.696 1.00 94.06 88 GLU A C 1
ATOM 624 O O . GLU A 1 88 ? 16.393 -11.155 -11.423 1.00 94.06 88 GLU A O 1
ATOM 629 N N . CYS A 1 89 ? 15.905 -8.978 -11.597 1.00 92.62 89 CYS A N 1
ATOM 630 C CA . CYS A 1 89 ? 14.518 -9.178 -11.201 1.00 92.62 89 CYS A CA 1
ATOM 631 C C . CYS A 1 89 ? 13.745 -9.920 -12.309 1.00 92.62 89 CYS A C 1
ATOM 633 O O . CYS A 1 89 ? 13.567 -9.367 -13.401 1.00 92.62 89 CYS A O 1
ATOM 635 N N . PRO A 1 90 ? 13.200 -11.123 -12.041 1.00 89.19 90 PRO A N 1
ATOM 636 C CA . PRO A 1 90 ? 12.555 -11.939 -13.071 1.00 89.19 90 PRO A CA 1
ATOM 637 C C . PRO A 1 90 ? 11.297 -11.276 -13.636 1.00 89.19 90 PRO A C 1
ATOM 639 O O . PRO A 1 90 ? 10.956 -11.475 -14.801 1.00 89.19 90 PRO A O 1
ATOM 642 N N . THR A 1 91 ? 10.624 -10.464 -12.819 1.00 88.44 91 THR A N 1
ATOM 643 C CA . THR A 1 91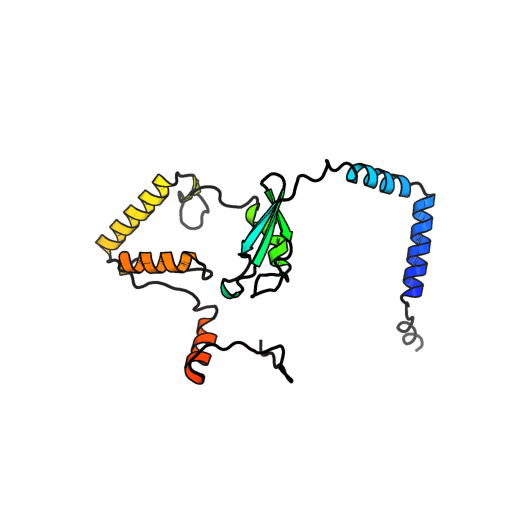 ? 9.320 -9.896 -13.151 1.00 88.44 91 THR A CA 1
ATOM 644 C C . THR A 1 91 ? 9.405 -8.805 -14.208 1.00 88.44 91 THR A C 1
ATOM 646 O O . THR A 1 91 ? 8.568 -8.740 -15.103 1.00 88.44 91 THR A O 1
ATOM 649 N N . ASN A 1 92 ? 10.403 -7.925 -14.112 1.00 91.50 92 ASN A N 1
ATOM 650 C CA . ASN A 1 92 ? 10.517 -6.757 -14.986 1.00 91.50 92 ASN A CA 1
ATOM 651 C C . ASN A 1 92 ? 11.858 -6.647 -15.721 1.00 91.50 92 ASN A C 1
ATOM 653 O O . ASN A 1 92 ? 11.963 -5.810 -16.617 1.00 91.50 92 ASN A O 1
ATOM 657 N N . LYS A 1 93 ? 12.854 -7.486 -15.403 1.00 92.69 93 LYS A N 1
ATOM 658 C CA . LYS A 1 93 ? 14.147 -7.580 -16.107 1.00 92.69 93 LYS A CA 1
ATOM 659 C C . LYS A 1 93 ? 14.801 -6.208 -16.317 1.00 92.69 93 LYS A C 1
ATOM 661 O O . LYS A 1 93 ? 15.177 -5.842 -17.427 1.00 92.69 93 LYS A O 1
ATOM 666 N N . GLY A 1 94 ? 14.816 -5.394 -15.261 1.00 93.88 94 GLY A N 1
ATOM 667 C CA . GLY A 1 94 ? 15.347 -4.027 -15.271 1.00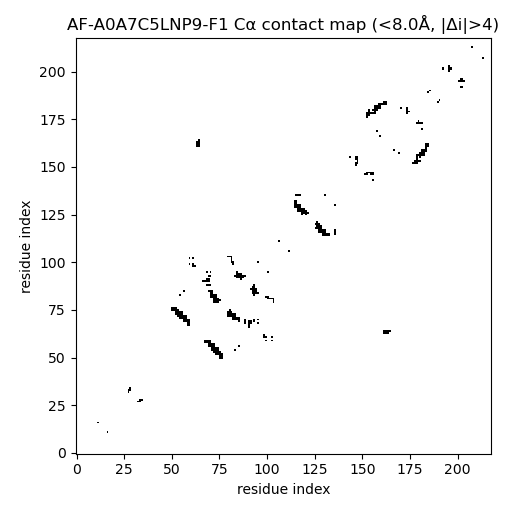 93.88 94 GLY A CA 1
ATOM 668 C C . GLY A 1 94 ? 14.462 -2.947 -15.907 1.00 93.88 94 GLY A C 1
ATOM 669 O O . GLY A 1 94 ? 14.813 -1.774 -15.844 1.00 93.88 94 GLY A O 1
ATOM 670 N N . LYS A 1 95 ? 13.306 -3.286 -16.491 1.00 94.19 95 LYS A N 1
ATOM 671 C CA . LYS A 1 95 ? 12.383 -2.299 -17.077 1.00 94.19 95 LYS A CA 1
ATOM 672 C C . LYS A 1 95 ? 11.470 -1.718 -16.005 1.00 94.19 95 LYS A C 1
ATOM 674 O O . LYS A 1 95 ? 10.877 -2.457 -15.223 1.00 94.19 95 LYS A O 1
ATOM 679 N N . ASN A 1 96 ? 11.273 -0.406 -15.987 1.00 94.25 96 ASN A N 1
ATOM 680 C CA . ASN A 1 96 ? 10.367 0.237 -15.038 1.00 94.25 96 ASN A CA 1
ATOM 681 C C . ASN A 1 96 ? 9.460 1.251 -15.739 1.00 94.25 96 ASN A C 1
ATOM 683 O O . ASN A 1 96 ? 9.846 1.899 -16.706 1.00 94.25 96 ASN A O 1
ATOM 687 N N . CYS A 1 97 ? 8.218 1.365 -15.262 1.00 94.31 97 CYS A N 1
ATOM 688 C CA . CYS A 1 97 ? 7.267 2.349 -15.778 1.00 94.31 97 CYS A CA 1
ATOM 689 C C . CYS A 1 97 ? 7.488 3.733 -15.129 1.00 94.31 97 CYS A C 1
ATOM 691 O O . CYS A 1 97 ? 8.100 3.816 -14.059 1.00 94.31 97 CYS A O 1
ATOM 693 N N . PRO A 1 98 ? 6.909 4.817 -15.682 1.00 95.56 98 PRO A N 1
ATOM 694 C CA . PRO A 1 98 ? 7.067 6.172 -15.140 1.00 95.56 98 PRO A CA 1
ATOM 695 C C . PRO A 1 98 ? 6.666 6.319 -13.665 1.00 95.56 98 PRO A C 1
ATOM 697 O O . PRO A 1 98 ? 7.263 7.103 -12.933 1.00 95.56 98 PRO A O 1
ATOM 700 N N . LYS A 1 99 ? 5.701 5.517 -13.189 1.00 93.88 99 LYS A N 1
ATOM 701 C CA . LYS A 1 99 ? 5.267 5.539 -11.781 1.00 93.88 99 LYS A CA 1
ATOM 702 C C . LYS A 1 99 ? 6.416 5.202 -10.835 1.00 93.88 99 LYS A C 1
ATOM 704 O O . LYS A 1 99 ? 6.509 5.789 -9.767 1.00 93.88 99 LYS A O 1
ATOM 709 N N . ALA A 1 100 ? 7.287 4.270 -11.222 1.00 94.00 100 ALA A N 1
ATOM 710 C CA . ALA A 1 100 ? 8.415 3.860 -10.396 1.00 94.00 100 ALA A CA 1
ATOM 711 C C . ALA A 1 100 ? 9.446 4.994 -10.260 1.00 94.00 100 ALA A C 1
ATOM 713 O O . ALA A 1 100 ? 9.934 5.237 -9.160 1.00 94.00 100 ALA A O 1
ATOM 714 N N . HIS A 1 101 ? 9.694 5.748 -11.335 1.00 95.00 101 HIS A N 1
ATOM 715 C CA . HIS A 1 101 ? 10.551 6.938 -11.297 1.00 95.00 101 HIS A CA 1
ATOM 716 C C . HIS A 1 101 ? 9.952 8.077 -10.458 1.00 95.00 101 HIS A C 1
ATOM 718 O O . HIS A 1 101 ? 10.694 8.857 -9.871 1.00 95.00 101 HIS A O 1
ATOM 724 N N . ALA A 1 102 ? 8.622 8.144 -10.338 1.00 95.62 102 ALA A N 1
ATOM 725 C CA . ALA A 1 102 ? 7.932 9.103 -9.477 1.00 95.62 102 ALA A CA 1
ATOM 726 C C . ALA A 1 102 ? 7.908 8.705 -7.984 1.00 95.62 102 ALA A C 1
ATOM 728 O O . ALA A 1 102 ? 7.465 9.493 -7.150 1.00 95.62 102 ALA A O 1
ATOM 729 N N . ALA A 1 103 ? 8.389 7.511 -7.612 1.00 94.06 103 ALA A N 1
ATOM 730 C CA . ALA A 1 103 ? 8.327 7.017 -6.234 1.00 94.06 103 ALA A CA 1
ATOM 731 C C . ALA A 1 103 ? 8.943 7.956 -5.170 1.00 94.06 103 ALA A C 1
ATOM 733 O O . ALA A 1 103 ? 8.344 8.075 -4.096 1.00 94.06 103 ALA A O 1
ATOM 734 N N . PRO A 1 104 ? 10.062 8.672 -5.424 1.00 95.44 104 PRO A N 1
ATOM 735 C CA . PRO A 1 104 ? 10.595 9.643 -4.467 1.00 95.44 104 PRO A CA 1
ATOM 736 C C . PRO A 1 104 ? 9.589 10.731 -4.068 1.00 95.44 104 PRO A C 1
ATOM 738 O O . PRO A 1 104 ? 9.518 11.103 -2.897 1.00 95.44 104 PRO A O 1
ATOM 741 N N . GLN A 1 105 ? 8.753 11.192 -5.006 1.00 95.25 105 GLN A N 1
ATOM 742 C CA . GLN A 1 105 ? 7.748 12.230 -4.745 1.00 95.25 105 GLN A CA 1
ATOM 743 C C . GLN A 1 105 ? 6.696 11.759 -3.735 1.00 95.25 105 GLN A C 1
ATOM 745 O O . GLN A 1 105 ? 6.233 12.538 -2.908 1.00 95.25 105 GLN A O 1
ATOM 750 N N . TRP A 1 106 ? 6.353 10.468 -3.755 1.00 92.62 106 TRP A N 1
ATOM 751 C CA . TRP A 1 106 ? 5.430 9.884 -2.786 1.00 92.62 106 TRP A CA 1
ATOM 752 C C . TRP A 1 106 ? 6.053 9.790 -1.387 1.00 92.62 106 TRP A C 1
ATOM 754 O O . TRP A 1 106 ? 5.418 10.129 -0.389 1.00 92.62 106 TRP A O 1
ATOM 764 N N . VAL A 1 107 ? 7.318 9.358 -1.301 1.00 94.00 107 VAL A N 1
ATOM 765 C CA . VAL A 1 107 ? 8.044 9.214 -0.024 1.00 94.00 107 VAL A CA 1
ATOM 766 C C . VAL A 1 107 ? 8.215 10.560 0.680 1.00 94.00 107 VAL A C 1
ATOM 768 O O . VAL A 1 107 ? 8.064 10.631 1.908 1.00 94.00 107 VAL A O 1
ATOM 771 N N . TYR A 1 108 ? 8.502 11.607 -0.097 1.00 95.94 108 TYR A N 1
ATOM 772 C CA . TYR A 1 108 ? 8.791 12.959 0.381 1.00 95.94 108 TYR A CA 1
ATOM 773 C C . TYR A 1 108 ? 7.647 13.952 0.176 1.00 95.94 108 TYR A C 1
ATOM 775 O O . TYR A 1 108 ? 7.878 15.158 0.257 1.00 95.94 108 TYR A O 1
ATOM 783 N N . SER A 1 109 ? 6.422 13.472 -0.056 1.00 96.94 109 SER A N 1
ATOM 784 C CA . SER A 1 109 ? 5.259 14.352 -0.167 1.00 96.94 109 SER A CA 1
ATOM 785 C C . SER A 1 109 ? 5.156 15.264 1.068 1.00 96.94 109 SER A C 1
ATOM 787 O O . SER A 1 109 ? 5.225 14.762 2.200 1.00 96.94 109 SER A O 1
ATOM 789 N N . PRO A 1 110 ? 4.975 16.589 0.889 1.00 96.62 110 PRO A N 1
ATOM 790 C CA . PRO A 1 110 ? 4.811 17.515 2.008 1.00 96.62 110 PRO A CA 1
ATOM 791 C C . PRO A 1 110 ? 3.547 17.216 2.829 1.00 96.62 110 PRO A C 1
ATOM 793 O O . PRO A 1 110 ? 3.513 17.508 4.022 1.00 96.62 110 PRO A O 1
ATOM 796 N N . GLU A 1 111 ? 2.552 16.567 2.219 1.00 95.81 111 GLU A N 1
ATOM 797 C CA . GLU A 1 111 ? 1.270 16.201 2.835 1.00 95.81 111 GLU A CA 1
ATOM 798 C C . GLU A 1 111 ? 1.304 14.844 3.553 1.00 95.81 111 GLU A C 1
ATOM 800 O O . GLU A 1 111 ? 0.307 14.398 4.125 1.00 95.81 111 GLU A O 1
ATOM 805 N N . ARG A 1 112 ? 2.447 14.148 3.538 1.00 95.94 112 ARG A N 1
ATOM 806 C CA . ARG A 1 112 ? 2.576 12.838 4.175 1.00 95.94 112 ARG A CA 1
ATOM 807 C C . ARG A 1 112 ? 2.312 12.938 5.680 1.00 95.94 112 ARG A C 1
ATOM 809 O O . ARG A 1 112 ? 2.971 13.696 6.390 1.00 95.94 112 ARG A O 1
ATOM 816 N N . LEU A 1 113 ? 1.423 12.082 6.185 1.00 95.44 113 LEU A N 1
ATOM 817 C CA . LEU A 1 113 ? 1.209 11.910 7.622 1.00 95.44 113 LEU A CA 1
ATOM 818 C C . LEU A 1 113 ? 2.486 11.383 8.293 1.00 95.44 113 LEU A C 1
ATOM 820 O O . LEU A 1 113 ? 3.015 10.335 7.917 1.00 95.44 113 LEU A O 1
ATOM 824 N N . LYS A 1 114 ? 2.974 12.120 9.295 1.00 95.75 114 LYS A N 1
ATOM 825 C CA . LYS A 1 114 ? 4.209 11.806 10.040 1.00 95.75 114 LYS A CA 1
ATOM 826 C C . LYS A 1 114 ? 3.946 11.256 11.441 1.00 95.75 114 LYS A C 1
ATOM 828 O O . LYS A 1 114 ? 4.844 10.675 12.040 1.00 95.75 114 LYS A O 1
ATOM 833 N N . TYR A 1 115 ? 2.732 11.441 11.955 1.00 97.31 115 TYR A N 1
ATOM 834 C CA . TYR A 1 115 ? 2.361 11.098 13.324 1.00 97.31 115 TYR A CA 1
ATOM 835 C C . TYR A 1 115 ? 0.953 10.499 13.377 1.00 97.31 115 TYR A C 1
ATOM 837 O O . TYR A 1 115 ? 0.130 10.825 12.516 1.00 97.31 115 TYR A O 1
ATOM 845 N N . PRO A 1 116 ? 0.653 9.670 14.389 1.00 98.00 116 PRO A N 1
ATOM 846 C CA . PRO A 1 116 ? -0.716 9.296 14.714 1.00 98.00 116 PRO A CA 1
ATOM 847 C C . PRO A 1 116 ? -1.571 10.524 15.051 1.00 98.00 116 PRO A C 1
ATOM 849 O O . PRO A 1 116 ? -1.110 11.469 15.697 1.00 98.00 116 PRO A O 1
ATOM 852 N N . MET A 1 117 ? -2.831 10.499 14.618 1.00 97.62 117 MET A N 1
ATOM 853 C CA . MET A 1 117 ? -3.768 11.611 14.762 1.00 97.62 117 MET A CA 1
ATOM 854 C C . MET A 1 117 ? -5.106 11.111 15.318 1.00 97.62 117 MET A C 1
ATOM 856 O O . MET A 1 117 ? -5.648 10.114 14.841 1.00 97.62 117 MET A O 1
ATOM 860 N N . LYS A 1 118 ? -5.675 11.828 16.289 1.00 97.31 118 LYS A N 1
ATOM 861 C CA . LYS A 1 118 ? -6.987 11.559 16.892 1.00 97.31 118 LYS A CA 1
ATOM 862 C C . LYS A 1 118 ? -7.991 12.609 16.449 1.00 97.31 118 LYS A C 1
ATOM 864 O O . LYS A 1 118 ? -7.715 13.804 16.525 1.00 97.31 118 LYS A O 1
ATOM 869 N N . ARG A 1 119 ? -9.169 12.178 16.000 1.00 96.88 119 ARG A N 1
ATOM 870 C CA . ARG A 1 119 ? -10.263 13.095 15.656 1.00 96.88 119 ARG A CA 1
ATOM 871 C C . ARG A 1 119 ? -10.818 13.738 16.930 1.00 96.88 119 ARG A C 1
ATOM 873 O O . ARG A 1 119 ? -11.151 13.015 17.864 1.00 96.88 119 ARG A O 1
ATOM 880 N N . VAL A 1 120 ? -10.958 15.062 16.930 1.00 96.50 120 VAL A N 1
ATOM 881 C CA . VAL A 1 120 ? -11.477 15.844 18.075 1.00 96.50 120 VAL A CA 1
ATOM 882 C C . VAL A 1 120 ? -12.783 16.584 17.778 1.00 96.50 120 VAL A C 1
ATOM 884 O O . VAL A 1 120 ? -13.444 17.049 18.697 1.00 96.50 120 VAL A O 1
ATOM 887 N N . GLY A 1 121 ? -13.177 16.680 16.505 1.00 94.38 121 GLY A N 1
ATOM 888 C CA . GLY A 1 121 ? -14.454 17.264 16.078 1.00 94.38 121 GLY A CA 1
ATOM 889 C C . GLY A 1 121 ? -15.472 16.225 15.606 1.00 94.38 121 GLY A C 1
ATOM 890 O O . GLY A 1 121 ? -15.226 15.010 15.630 1.00 94.38 121 GLY A O 1
ATOM 891 N N . LYS A 1 122 ? -16.618 16.708 15.109 1.00 95.44 122 LYS A N 1
ATOM 892 C CA . LYS A 1 122 ? -17.616 15.840 14.469 1.00 95.44 122 LYS A CA 1
ATOM 893 C C . LYS A 1 122 ? -17.035 15.200 13.204 1.00 95.44 122 LYS A C 1
ATOM 895 O O . LYS A 1 122 ? -16.121 15.722 12.559 1.00 95.44 122 LYS A O 1
ATOM 900 N N . LYS A 1 123 ? -17.562 14.028 12.840 1.00 94.50 123 LYS A N 1
ATOM 901 C CA . LYS A 1 123 ? -17.185 13.343 11.595 1.00 94.50 123 LYS A CA 1
ATOM 902 C C . LYS A 1 123 ? -17.478 14.274 10.409 1.00 94.50 123 LYS A C 1
ATOM 904 O O . LYS A 1 123 ? -18.586 14.780 10.303 1.00 94.50 123 LYS A O 1
ATOM 909 N N . GLY A 1 124 ? -16.484 14.481 9.545 1.00 95.25 124 GLY A N 1
ATOM 910 C CA . GLY A 1 124 ? -16.572 15.382 8.389 1.00 95.25 124 GLY A CA 1
ATOM 911 C C . GLY A 1 124 ? -15.883 16.738 8.574 1.00 95.25 124 GLY A C 1
ATOM 912 O O . GLY A 1 124 ? -15.533 17.356 7.581 1.00 95.25 124 GLY A O 1
ATOM 913 N N . GLU A 1 125 ? -15.588 17.172 9.805 1.00 96.69 125 GLU A N 1
ATOM 914 C CA . GLU A 1 125 ? -14.977 18.495 10.046 1.00 96.69 125 GLU A CA 1
ATOM 915 C C . GLU A 1 125 ? -13.462 18.556 9.790 1.00 96.69 125 GLU A C 1
ATOM 917 O O . GLU A 1 125 ? -12.873 19.630 9.845 1.00 96.69 125 GLU A O 1
ATOM 922 N N . GLY A 1 126 ? -12.793 17.416 9.597 1.00 94.75 126 GLY A N 1
ATOM 923 C CA . GLY A 1 126 ? -11.339 17.384 9.386 1.00 94.75 126 GLY A CA 1
ATOM 924 C C . GLY A 1 126 ? -10.495 17.810 10.599 1.00 94.75 126 GLY A C 1
ATOM 925 O O . GLY A 1 126 ? -9.300 18.042 10.454 1.00 94.75 126 GLY A O 1
ATOM 926 N N . LYS A 1 127 ? -11.079 17.905 11.802 1.00 97.00 127 LYS A N 1
ATOM 927 C CA . LYS A 1 127 ? -10.366 18.323 13.021 1.00 97.00 127 LYS A CA 1
ATOM 928 C C . LYS A 1 127 ? -9.667 17.150 13.702 1.00 97.00 127 LYS A C 1
ATOM 930 O O . LYS A 1 127 ? -10.327 16.268 14.267 1.00 97.00 127 LYS A O 1
ATOM 935 N N . PHE A 1 128 ? -8.338 17.183 13.698 1.00 97.44 128 PHE A N 1
ATOM 936 C CA . PHE A 1 128 ? -7.486 16.176 14.320 1.00 97.44 128 PHE A CA 1
ATOM 937 C C . PHE A 1 128 ? -6.414 16.808 15.204 1.00 97.44 128 PHE A C 1
ATOM 939 O O . PHE A 1 128 ? -5.869 17.857 14.873 1.00 97.44 128 PHE A O 1
ATOM 946 N N . GLN A 1 129 ? -6.069 16.119 16.287 1.00 97.31 129 GLN A N 1
ATOM 947 C CA . GLN A 1 129 ? -4.913 16.431 17.122 1.00 97.31 129 GLN A CA 1
ATOM 948 C C . GLN A 1 129 ? -3.871 15.319 17.011 1.00 97.31 129 GLN A C 1
ATOM 950 O O . GLN A 1 129 ? -4.224 14.148 16.856 1.00 97.31 129 GLN A O 1
ATOM 955 N N . ARG A 1 130 ? -2.590 15.673 17.104 1.00 98.06 130 ARG A N 1
ATOM 956 C CA . ARG A 1 130 ? -1.502 14.693 17.172 1.00 98.06 130 ARG A CA 1
ATOM 957 C C . ARG A 1 130 ? -1.548 13.955 18.509 1.00 98.06 130 ARG A C 1
ATOM 959 O O . ARG A 1 130 ? -1.768 14.582 19.538 1.00 98.06 130 ARG A O 1
ATOM 966 N N . ILE A 1 131 ? -1.293 12.651 18.472 1.00 98.31 131 ILE A N 1
ATOM 967 C CA . ILE A 1 131 ? -1.144 11.799 19.659 1.00 98.31 131 ILE A CA 1
ATOM 968 C C . ILE A 1 131 ? 0.106 10.917 19.533 1.00 98.31 131 ILE A C 1
ATOM 970 O O . ILE A 1 131 ? 0.742 10.871 18.472 1.00 98.31 131 ILE A O 1
ATOM 974 N N . THR A 1 132 ? 0.495 10.243 20.614 1.00 98.44 132 THR A N 1
ATOM 975 C CA . THR A 1 132 ? 1.608 9.281 20.590 1.00 98.44 132 THR A CA 1
ATOM 976 C C . THR A 1 132 ? 1.172 7.948 19.976 1.00 98.44 132 THR A C 1
ATOM 978 O O . THR A 1 132 ? -0.020 7.666 19.835 1.00 98.44 132 THR A O 1
ATOM 981 N N . TRP A 1 133 ? 2.143 7.112 19.595 1.00 98.19 133 TRP A N 1
ATOM 982 C CA . TRP A 1 133 ? 1.855 5.746 19.146 1.00 98.19 133 TRP A CA 1
ATOM 983 C C . TRP A 1 133 ? 1.217 4.905 20.254 1.00 98.19 133 TRP A C 1
ATOM 985 O O . TRP A 1 133 ? 0.232 4.221 19.983 1.00 98.19 133 TRP A O 1
ATOM 995 N N . ASP A 1 134 ? 1.702 5.022 21.491 1.00 98.44 134 ASP A N 1
ATOM 996 C CA . ASP A 1 134 ? 1.157 4.282 22.634 1.00 98.44 134 ASP A CA 1
ATOM 997 C C . ASP A 1 134 ? -0.290 4.681 22.935 1.00 98.44 134 ASP A C 1
ATOM 999 O O . ASP A 1 134 ? -1.141 3.810 23.122 1.00 98.44 134 ASP A O 1
ATOM 1003 N N . GLU A 1 135 ? -0.609 5.982 22.895 1.00 98.19 135 GLU A N 1
ATOM 1004 C CA . GLU A 1 135 ? -1.989 6.455 23.051 1.00 98.19 135 GLU A CA 1
ATOM 1005 C C . GLU A 1 135 ? -2.875 5.928 21.914 1.00 98.19 135 GLU A C 1
ATOM 1007 O O . GLU A 1 135 ? -3.980 5.448 22.164 1.00 98.19 135 GLU A O 1
ATOM 1012 N N . ALA A 1 136 ? -2.396 5.976 20.665 1.00 98.38 136 ALA A N 1
ATOM 1013 C CA . ALA A 1 136 ? -3.164 5.524 19.507 1.00 98.38 136 ALA A CA 1
ATOM 1014 C C . ALA A 1 136 ? -3.490 4.028 19.586 1.00 98.38 136 ALA A C 1
ATOM 1016 O O . ALA A 1 136 ? -4.638 3.632 19.379 1.00 98.38 136 ALA A O 1
ATOM 1017 N N . ILE A 1 137 ? -2.488 3.204 19.900 1.00 98.12 137 ILE A N 1
ATOM 1018 C CA . ILE A 1 137 ? -2.635 1.751 20.009 1.00 98.12 137 ILE A CA 1
ATOM 1019 C C . ILE A 1 137 ? -3.557 1.402 21.177 1.00 98.12 137 ILE A C 1
ATOM 1021 O O . ILE A 1 137 ? -4.477 0.607 20.990 1.00 98.12 137 ILE A O 1
ATOM 1025 N N . THR A 1 138 ? -3.364 2.029 22.341 1.00 98.50 138 THR A N 1
ATOM 1026 C CA . THR A 1 138 ? -4.201 1.809 23.531 1.00 98.50 138 THR A CA 1
ATOM 1027 C C . THR A 1 138 ? -5.657 2.162 23.243 1.00 98.50 138 THR A C 1
ATOM 1029 O O . THR A 1 138 ? -6.541 1.329 23.423 1.00 98.50 138 THR A O 1
ATOM 1032 N N . LEU A 1 139 ? -5.909 3.346 22.673 1.00 98.12 139 LEU A N 1
ATOM 1033 C CA . LEU A 1 139 ? -7.255 3.803 22.328 1.00 98.12 139 LEU A CA 1
ATOM 1034 C C . LEU A 1 139 ? -7.965 2.847 21.359 1.00 98.12 139 LEU A C 1
ATOM 1036 O O . LEU A 1 139 ? -9.148 2.550 21.533 1.00 98.12 139 LEU A O 1
ATOM 1040 N N . ILE A 1 140 ? -7.258 2.372 20.328 1.00 97.44 140 ILE A N 1
ATOM 1041 C CA . ILE A 1 140 ? -7.809 1.412 19.364 1.00 97.44 140 ILE A CA 1
ATOM 1042 C C . ILE A 1 140 ? -8.093 0.080 20.061 1.00 97.44 140 ILE A C 1
ATOM 1044 O O . ILE A 1 140 ? -9.192 -0.451 19.920 1.00 97.44 140 ILE A O 1
ATOM 1048 N N . ALA A 1 141 ? -7.137 -0.452 20.824 1.00 97.88 141 ALA A N 1
ATOM 1049 C CA . ALA A 1 141 ? -7.274 -1.736 21.501 1.00 97.88 141 ALA A CA 1
ATOM 1050 C C . ALA A 1 141 ? -8.445 -1.740 22.491 1.00 97.88 141 ALA A C 1
ATOM 1052 O O . ALA A 1 141 ? -9.262 -2.662 22.467 1.00 97.88 141 ALA A O 1
ATOM 1053 N N . ASP A 1 142 ? -8.566 -0.699 23.312 1.00 98.38 142 ASP A N 1
ATOM 1054 C CA . ASP A 1 142 ? -9.652 -0.565 24.281 1.00 98.38 142 ASP A CA 1
ATOM 1055 C C . ASP A 1 142 ? -10.999 -0.455 23.580 1.00 98.38 142 ASP A C 1
ATOM 1057 O O . ASP A 1 142 ? -11.950 -1.145 23.955 1.00 98.38 142 ASP A O 1
ATOM 1061 N N . LYS A 1 143 ? -11.074 0.319 22.488 1.00 97.62 143 LYS A N 1
ATOM 1062 C CA . LYS A 1 143 ? -12.318 0.417 21.727 1.00 97.62 143 LYS A CA 1
ATOM 1063 C C . LYS A 1 143 ? -12.707 -0.915 21.094 1.00 97.62 143 LYS A C 1
ATOM 1065 O O . LYS A 1 143 ? -13.880 -1.273 21.122 1.00 97.62 143 LYS A O 1
ATOM 1070 N N . LEU A 1 144 ? -11.749 -1.665 20.552 1.00 97.88 144 LEU A N 1
ATOM 1071 C CA . LEU A 1 144 ? -12.007 -2.989 19.984 1.00 97.88 144 LEU A CA 1
ATOM 1072 C C . LEU A 1 144 ? -12.473 -3.992 21.049 1.00 97.88 144 LEU A C 1
ATOM 1074 O O . LEU A 1 144 ? -13.380 -4.775 20.776 1.00 97.88 144 LEU A O 1
ATOM 1078 N N . LYS A 1 145 ? -11.908 -3.953 22.264 1.00 98.12 145 LYS A N 1
ATOM 1079 C CA . LYS A 1 145 ? -12.370 -4.779 23.395 1.00 98.12 145 LYS A CA 1
ATOM 1080 C C . LYS A 1 145 ? -13.793 -4.412 23.815 1.00 98.12 145 LYS A C 1
ATOM 1082 O O . LYS A 1 145 ? -14.619 -5.304 23.974 1.00 98.12 145 LYS A O 1
ATOM 1087 N N . GLU A 1 146 ? -14.089 -3.119 23.944 1.00 98.38 146 GLU A N 1
ATOM 1088 C CA . GLU A 1 146 ? -15.426 -2.614 24.279 1.00 98.38 146 GLU A CA 1
ATOM 1089 C C . GLU A 1 146 ? -16.466 -3.051 23.235 1.00 98.38 146 GLU A C 1
ATOM 1091 O O . GLU A 1 146 ? -17.515 -3.584 23.591 1.00 98.38 146 GLU A O 1
ATOM 1096 N N . GLN A 1 147 ? -16.171 -2.869 21.940 1.00 98.19 147 GLN A N 1
ATOM 1097 C CA . GLN A 1 147 ? 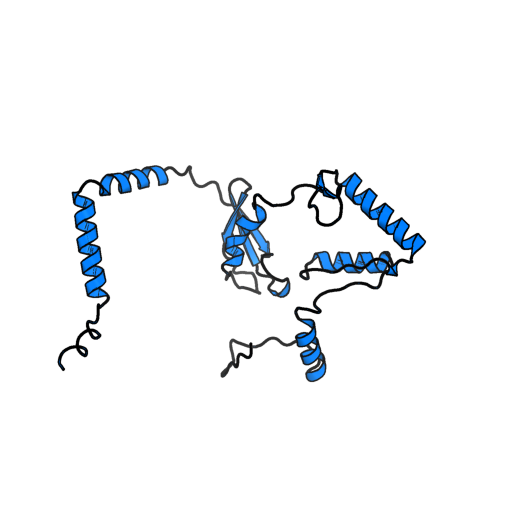-17.062 -3.289 20.852 1.00 98.19 147 GLN A CA 1
ATOM 1098 C C . GLN A 1 147 ? -17.294 -4.800 20.871 1.00 98.19 147 GLN A C 1
ATOM 1100 O O . GLN A 1 147 ? -18.443 -5.235 20.823 1.00 98.19 147 GLN A O 1
ATOM 1105 N N . LYS A 1 148 ? -16.223 -5.589 21.019 1.00 98.00 148 LYS A N 1
ATOM 1106 C CA . LYS A 1 148 ? -16.312 -7.049 21.093 1.00 98.00 148 LYS A CA 1
ATOM 1107 C C . LYS A 1 148 ? -17.158 -7.515 22.279 1.00 98.00 148 LYS A C 1
ATOM 1109 O O . LYS A 1 148 ? -17.979 -8.408 22.109 1.00 98.00 148 LYS A O 1
ATOM 1114 N N . ALA A 1 149 ? -16.996 -6.906 23.455 1.00 98.31 149 ALA A N 1
ATOM 1115 C CA . ALA A 1 149 ? -17.787 -7.245 24.638 1.00 98.31 149 ALA A CA 1
ATOM 1116 C C . ALA A 1 149 ? -19.272 -6.884 24.477 1.00 98.31 149 ALA A C 1
ATOM 1118 O O . ALA A 1 149 ? -20.136 -7.602 24.969 1.00 98.31 149 ALA A O 1
ATOM 1119 N N . LYS A 1 150 ? -19.573 -5.776 23.790 1.00 98.56 150 LYS A N 1
ATOM 1120 C CA . LYS A 1 150 ? -20.941 -5.264 23.653 1.00 98.56 150 LYS A CA 1
ATOM 1121 C C . LYS A 1 150 ? -21.732 -5.894 22.503 1.00 98.56 150 LYS A C 1
ATOM 1123 O O . LYS A 1 150 ? -22.939 -6.067 22.631 1.00 98.56 150 LYS A O 1
ATOM 1128 N N . TYR A 1 151 ? -21.078 -6.182 21.381 1.00 98.44 151 TYR A N 1
ATOM 1129 C CA . TYR A 1 151 ? -21.740 -6.554 20.125 1.00 98.44 151 TYR A CA 1
ATOM 1130 C C . TYR A 1 151 ? -21.214 -7.854 19.506 1.00 98.44 151 TYR A C 1
ATOM 1132 O O . TYR A 1 151 ? -21.667 -8.231 18.430 1.00 98.44 151 TYR A O 1
ATOM 1140 N N . GLY A 1 152 ? -20.257 -8.521 20.154 1.00 98.25 152 GLY A N 1
ATOM 1141 C CA . GLY A 1 152 ? -19.554 -9.666 19.583 1.00 98.25 152 GLY A CA 1
ATOM 1142 C C . GLY A 1 152 ? -18.378 -9.257 18.684 1.00 98.25 152 GLY A C 1
ATOM 1143 O O . GLY A 1 152 ? -18.283 -8.102 18.240 1.00 98.25 152 GLY A O 1
ATOM 1144 N N . PRO A 1 153 ? -17.429 -10.178 18.437 1.00 97.56 153 PRO A N 1
ATOM 1145 C CA . PRO A 1 153 ? -16.259 -9.908 17.603 1.00 97.56 153 PRO A CA 1
ATOM 1146 C C . PRO A 1 153 ? -16.616 -9.565 16.150 1.00 97.56 153 PRO A C 1
ATOM 1148 O O . PRO A 1 153 ? -15.893 -8.806 15.510 1.00 97.56 153 PRO A O 1
ATOM 1151 N N . GLU A 1 154 ? -17.749 -10.044 15.641 1.00 97.38 154 GLU A N 1
ATOM 1152 C CA . GLU A 1 154 ? -18.239 -9.801 14.283 1.00 97.38 154 GLU A CA 1
ATOM 1153 C C . GLU A 1 154 ? -18.555 -8.318 14.035 1.00 97.38 154 GLU A C 1
ATOM 1155 O O . GLU A 1 154 ? -18.621 -7.876 12.893 1.00 97.38 154 GLU A O 1
ATOM 1160 N N . SER A 1 155 ? -18.687 -7.502 15.082 1.00 97.00 155 SER A N 1
ATOM 1161 C CA . SER A 1 155 ? -18.890 -6.054 14.940 1.00 97.00 155 SER A CA 1
ATOM 1162 C C . SER A 1 155 ? -17.709 -5.314 14.289 1.00 97.00 155 SER A C 1
ATOM 1164 O O . SER A 1 155 ? -17.879 -4.202 13.783 1.00 97.00 155 SER A O 1
ATOM 1166 N N . LEU A 1 156 ? -16.513 -5.914 14.259 1.00 96.94 156 LEU A N 1
ATOM 1167 C CA . LEU A 1 156 ? -15.346 -5.360 13.576 1.00 96.94 156 LEU A CA 1
ATOM 1168 C C . LEU A 1 156 ? -15.320 -5.774 12.104 1.00 96.94 156 LEU A C 1
ATOM 1170 O O . LEU A 1 156 ? -15.247 -6.961 11.816 1.00 96.94 156 LEU A O 1
ATOM 1174 N N . ALA A 1 157 ? -15.228 -4.815 11.183 1.00 94.44 157 ALA A N 1
ATOM 1175 C CA . ALA A 1 157 ? -14.918 -5.068 9.776 1.00 94.44 157 ALA A CA 1
ATOM 1176 C C . ALA A 1 157 ? -13.628 -4.355 9.350 1.00 94.44 157 ALA A C 1
ATOM 1178 O O . ALA A 1 157 ? -13.377 -3.216 9.751 1.00 94.44 157 ALA A O 1
ATOM 1179 N N . ILE A 1 158 ? -12.829 -4.999 8.496 1.00 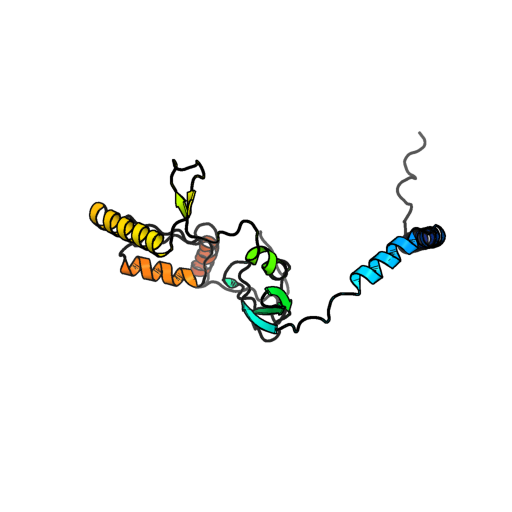91.88 158 ILE A N 1
ATOM 1180 C CA . ILE A 1 158 ? -11.657 -4.384 7.860 1.00 91.88 158 ILE A CA 1
ATOM 1181 C C . ILE A 1 158 ? -11.852 -4.395 6.349 1.00 91.88 158 ILE A C 1
ATOM 1183 O O . ILE A 1 158 ? -11.908 -5.450 5.722 1.00 91.88 158 ILE A O 1
ATOM 1187 N N . LEU A 1 159 ? -11.886 -3.199 5.761 1.00 88.00 159 LEU A N 1
ATOM 1188 C CA . LEU A 1 159 ? -11.810 -3.007 4.319 1.00 88.00 159 LEU A CA 1
ATOM 1189 C C . LEU A 1 159 ? -10.344 -2.787 3.932 1.00 88.00 159 LEU A C 1
ATOM 1191 O O . LEU A 1 159 ? -9.781 -1.721 4.190 1.00 88.00 159 LEU A O 1
ATOM 1195 N N . SER A 1 160 ? -9.704 -3.792 3.333 1.00 79.00 160 SER A N 1
ATOM 1196 C CA . SER A 1 160 ? -8.337 -3.641 2.832 1.00 79.00 160 SER A CA 1
ATOM 1197 C C . SER A 1 160 ? -8.360 -2.893 1.496 1.00 79.00 160 SER A C 1
ATOM 1199 O O . SER A 1 160 ? -9.103 -3.307 0.601 1.00 79.00 160 SER A O 1
ATOM 1201 N N . PRO A 1 161 ? -7.557 -1.822 1.329 1.00 73.25 161 PRO A N 1
ATOM 1202 C CA . PRO A 1 161 ? -7.546 -1.025 0.107 1.00 73.25 161 PRO A CA 1
ATOM 1203 C C . PRO A 1 161 ? -6.902 -1.805 -1.047 1.00 73.25 161 PRO A C 1
ATOM 1205 O O . PRO A 1 161 ? -7.553 -2.635 -1.665 1.00 73.25 161 PRO A O 1
ATOM 1208 N N . ALA A 1 162 ? -5.623 -1.580 -1.352 1.00 77.31 162 ALA A N 1
ATOM 1209 C CA . ALA A 1 162 ? -4.862 -2.454 -2.240 1.00 77.31 162 ALA A CA 1
ATOM 1210 C C . ALA A 1 162 ? -4.342 -3.650 -1.436 1.00 77.31 162 ALA A C 1
ATOM 1212 O O . ALA A 1 162 ? -3.850 -3.456 -0.323 1.00 77.31 162 ALA A O 1
ATOM 1213 N N . ARG A 1 163 ? -4.377 -4.866 -2.001 1.00 75.31 163 ARG A N 1
ATOM 1214 C CA . ARG A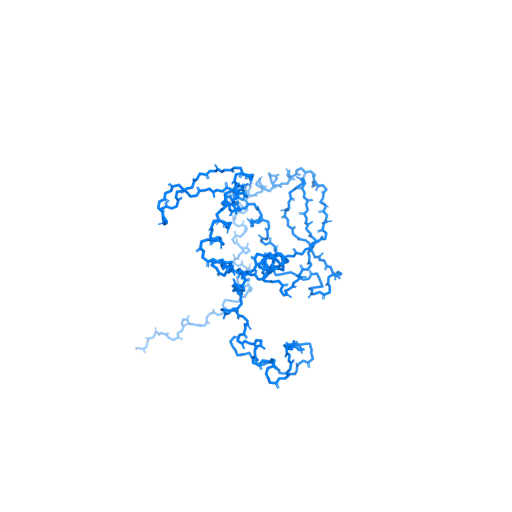 1 163 ? -3.683 -5.999 -1.380 1.00 75.31 163 ARG A CA 1
ATOM 1215 C C . ARG A 1 163 ? -2.198 -5.662 -1.285 1.00 75.31 163 ARG A C 1
ATOM 1217 O O . ARG A 1 163 ? -1.597 -5.185 -2.243 1.00 75.31 163 ARG A O 1
ATOM 1224 N N . ARG A 1 164 ? -1.608 -5.851 -0.116 1.00 77.69 164 ARG A N 1
ATOM 1225 C CA . ARG A 1 164 ? -0.184 -5.619 0.158 1.00 77.69 164 ARG A CA 1
ATOM 1226 C C . ARG A 1 164 ? 0.325 -6.742 1.045 1.00 77.69 164 ARG A C 1
ATOM 1228 O O . ARG A 1 164 ? -0.469 -7.519 1.561 1.00 77.69 164 ARG A O 1
ATOM 1235 N N . SER A 1 165 ? 1.634 -6.793 1.274 1.00 75.69 165 SER A N 1
ATOM 1236 C CA . SER A 1 165 ? 2.230 -7.741 2.226 1.00 75.69 165 SER A CA 1
ATOM 1237 C C . SER A 1 165 ? 1.602 -7.648 3.621 1.00 75.69 165 SER A C 1
ATOM 1239 O O . SER A 1 165 ? 1.501 -8.650 4.317 1.00 75.69 165 SER A O 1
ATOM 1241 N N . TYR A 1 166 ? 1.108 -6.470 4.020 1.00 80.06 166 TYR A N 1
ATOM 1242 C CA . TYR A 1 166 ? 0.429 -6.317 5.305 1.00 80.06 166 TYR A CA 1
ATOM 1243 C C . TYR A 1 166 ? -1.000 -6.876 5.347 1.00 80.06 166 TYR A C 1
ATOM 1245 O O . TYR A 1 166 ? -1.547 -7.046 6.435 1.00 80.06 166 TYR A O 1
ATOM 1253 N N . SER A 1 167 ? -1.626 -7.150 4.197 1.00 84.69 167 SER A N 1
ATOM 1254 C CA . SER A 1 167 ? -2.999 -7.664 4.138 1.00 84.69 167 SER A CA 1
ATOM 1255 C C . SER A 1 167 ? -3.128 -9.007 4.855 1.00 84.69 167 SER A C 1
ATOM 1257 O O . SER A 1 167 ? -4.138 -9.240 5.514 1.00 84.69 167 SER A O 1
ATOM 1259 N N . ASP A 1 168 ? -2.094 -9.847 4.798 1.00 85.44 168 ASP A N 1
ATOM 1260 C CA . ASP A 1 168 ? -2.090 -11.151 5.462 1.00 85.44 168 ASP A CA 1
ATOM 1261 C C . ASP A 1 168 ? -2.031 -11.000 6.996 1.00 85.44 168 ASP A C 1
ATOM 1263 O O . ASP A 1 168 ? -2.661 -11.770 7.721 1.00 85.44 168 ASP A O 1
ATOM 1267 N N . TYR A 1 169 ? -1.368 -9.957 7.519 1.00 89.50 169 TYR A N 1
ATOM 1268 C CA . TYR A 1 169 ? -1.407 -9.640 8.955 1.00 89.50 169 TYR A CA 1
ATOM 1269 C C . TYR A 1 169 ? -2.792 -9.166 9.405 1.00 89.50 169 TYR A C 1
ATOM 1271 O O . TYR A 1 169 ? -3.218 -9.512 10.504 1.00 89.50 169 TYR A O 1
ATOM 1279 N N . LEU A 1 170 ? -3.518 -8.424 8.560 1.00 90.19 170 LEU A N 1
ATOM 1280 C CA . LEU A 1 170 ? -4.894 -8.005 8.857 1.00 90.19 170 LEU A CA 1
ATOM 1281 C C . LEU A 1 170 ? -5.845 -9.206 8.915 1.00 90.19 170 LEU A C 1
ATOM 1283 O O . LEU A 1 170 ? -6.663 -9.287 9.827 1.00 90.19 170 LEU A O 1
ATOM 1287 N N . TYR A 1 171 ? -5.703 -10.159 7.989 1.00 89.00 171 TYR A N 1
ATOM 1288 C CA . TYR A 1 171 ? -6.444 -11.421 8.037 1.00 89.00 171 TYR A CA 1
ATOM 1289 C C . TYR A 1 171 ? -6.146 -12.201 9.316 1.00 89.00 171 TYR A C 1
ATOM 1291 O O . TYR A 1 171 ? -7.066 -12.582 10.033 1.00 89.00 171 TYR A O 1
ATOM 1299 N N . ARG A 1 172 ? -4.862 -12.397 9.644 1.00 92.56 172 ARG A N 1
ATOM 1300 C CA . ARG A 1 172 ? -4.457 -13.092 10.875 1.00 92.56 172 ARG A CA 1
ATOM 1301 C C . ARG A 1 172 ? -5.012 -12.411 12.122 1.00 92.56 172 ARG A C 1
ATOM 1303 O O . ARG A 1 172 ? -5.477 -13.100 13.022 1.00 92.56 172 ARG A O 1
ATOM 1310 N N . PHE A 1 173 ? -4.992 -11.081 12.159 1.00 94.38 173 PHE A N 1
ATOM 1311 C CA . PHE A 1 173 ? -5.573 -10.309 13.251 1.00 94.38 173 PHE A CA 1
ATOM 1312 C C . PHE A 1 173 ? -7.086 -10.521 13.378 1.00 94.38 173 PHE A C 1
ATOM 1314 O O . PHE A 1 173 ? -7.582 -10.683 14.485 1.00 94.38 173 PHE A O 1
ATOM 1321 N N . LEU A 1 174 ? -7.834 -10.553 12.272 1.00 94.75 174 LEU A N 1
ATOM 1322 C CA . LEU A 1 174 ? -9.272 -10.826 12.321 1.00 94.75 174 LEU A CA 1
ATOM 1323 C C . LEU A 1 174 ? -9.578 -12.243 12.803 1.00 94.75 174 LEU A C 1
ATOM 1325 O O . LEU A 1 174 ? -10.467 -12.408 13.634 1.00 94.75 174 LEU A O 1
ATOM 1329 N N . MET A 1 175 ? -8.803 -13.236 12.355 1.00 94.44 175 MET A N 1
ATOM 1330 C CA . MET A 1 175 ? -8.937 -14.621 12.815 1.00 94.44 175 MET A CA 1
ATOM 1331 C C . MET A 1 175 ? -8.728 -14.733 14.329 1.00 94.44 175 MET A C 1
ATOM 1333 O O . MET A 1 175 ? -9.512 -15.390 15.006 1.00 94.44 175 MET A O 1
ATOM 1337 N N . THR A 1 176 ? -7.713 -14.060 14.886 1.00 95.69 176 THR A N 1
ATOM 1338 C CA . THR A 1 176 ? -7.481 -14.057 16.341 1.00 95.69 176 THR A CA 1
ATOM 1339 C C . THR A 1 176 ? -8.488 -13.192 17.099 1.00 95.69 176 THR A C 1
ATOM 1341 O O . THR A 1 176 ? -8.870 -13.524 18.220 1.00 95.69 176 THR A O 1
ATOM 1344 N N . HIS A 1 177 ? -8.956 -12.094 16.502 1.00 96.50 177 HIS A N 1
ATOM 1345 C CA . HIS A 1 177 ? -10.026 -11.274 17.065 1.00 96.50 177 HIS A CA 1
ATOM 1346 C C . HIS A 1 177 ? -11.373 -12.014 17.072 1.00 96.50 177 HIS A C 1
ATOM 1348 O O . HIS A 1 177 ? -12.176 -11.785 17.977 1.00 96.50 177 HIS A O 1
ATOM 1354 N N . GLY A 1 178 ? -11.599 -12.923 16.122 1.00 97.25 178 GLY A N 1
ATOM 1355 C CA . GLY A 1 178 ? -12.831 -13.691 15.942 1.00 97.25 178 GLY A CA 1
ATOM 1356 C C . GLY A 1 178 ? -13.834 -13.050 14.981 1.00 97.25 178 GLY A C 1
ATOM 1357 O O . GLY A 1 178 ? -15.010 -13.381 15.046 1.00 97.25 178 GLY A O 1
ATOM 1358 N N . SER A 1 179 ? -13.410 -12.113 14.127 1.00 97.00 179 SER A N 1
ATOM 1359 C CA . SER A 1 179 ? -14.307 -11.497 13.143 1.00 97.00 179 SER A CA 1
ATOM 1360 C C . SER A 1 179 ? -14.123 -12.116 11.754 1.00 97.00 179 SER A C 1
ATOM 1362 O O . SER A 1 179 ? -12.989 -12.177 11.274 1.00 97.00 179 SER A O 1
ATOM 1364 N N . PRO A 1 180 ? -15.207 -12.493 11.054 1.00 94.56 180 PRO A N 1
ATOM 1365 C CA . PRO A 1 180 ? -15.138 -12.955 9.670 1.00 94.56 180 PRO A CA 1
ATOM 1366 C C . PRO A 1 180 ? -15.100 -11.802 8.650 1.00 94.56 180 PRO A C 1
ATOM 1368 O O . PRO A 1 180 ? -14.944 -12.036 7.453 1.00 94.56 180 PRO A O 1
ATOM 1371 N N . ASN A 1 181 ? -15.261 -10.550 9.092 1.00 94.50 181 ASN A N 1
ATOM 1372 C CA . ASN A 1 181 ? -15.579 -9.422 8.216 1.00 94.50 181 ASN A CA 1
ATOM 1373 C C . ASN A 1 181 ? -14.335 -8.774 7.600 1.00 94.50 181 ASN A C 1
ATOM 1375 O O . ASN A 1 181 ? -13.989 -7.621 7.876 1.00 94.50 181 ASN A O 1
ATOM 1379 N N . TYR A 1 182 ? -13.671 -9.516 6.719 1.00 90.75 182 TYR A N 1
ATOM 1380 C CA . TYR A 1 182 ? -12.647 -8.970 5.840 1.00 90.75 182 TYR A CA 1
ATOM 1381 C C . TYR A 1 182 ? -13.216 -8.679 4.450 1.00 90.75 182 TYR A C 1
ATOM 1383 O O . TYR A 1 182 ? -13.682 -9.576 3.750 1.00 90.75 182 TYR A O 1
ATOM 1391 N N . GLY A 1 183 ? -13.130 -7.422 4.020 1.00 88.19 183 GLY A N 1
ATOM 1392 C CA . GLY A 1 183 ? -13.516 -6.994 2.680 1.00 88.19 183 GLY A CA 1
ATOM 1393 C C . GLY A 1 183 ? -12.302 -6.590 1.852 1.00 88.19 183 GLY A C 1
ATOM 1394 O O . GLY A 1 183 ? -11.529 -5.723 2.260 1.00 88.19 183 GLY A O 1
ATOM 1395 N N . HIS A 1 184 ? -12.141 -7.170 0.662 1.00 86.38 184 HIS A N 1
ATOM 1396 C CA . HIS A 1 184 ? -11.147 -6.728 -0.318 1.00 86.38 184 HIS A CA 1
ATOM 1397 C C . HIS A 1 184 ? -11.519 -7.170 -1.744 1.00 86.38 184 HIS A C 1
ATOM 1399 O O . HIS A 1 184 ? -12.257 -8.129 -1.937 1.00 86.38 184 HIS A O 1
ATOM 1405 N N . SER A 1 185 ? -10.973 -6.486 -2.755 1.00 82.38 185 SER A N 1
ATOM 1406 C CA . SER A 1 185 ? -11.016 -6.850 -4.185 1.00 82.38 185 SER A CA 1
ATOM 1407 C C . SER A 1 185 ? -12.387 -6.936 -4.878 1.00 82.38 185 SER A C 1
ATOM 1409 O O . SER A 1 185 ? -12.402 -7.066 -6.102 1.00 82.38 185 SER A O 1
ATOM 1411 N N . GLY A 1 186 ? -13.514 -6.786 -4.174 1.00 84.19 186 GLY A N 1
ATOM 1412 C CA . GLY A 1 186 ? -14.859 -6.832 -4.774 1.00 84.19 186 GLY A CA 1
ATOM 1413 C C . GLY A 1 186 ? -15.103 -5.797 -5.882 1.00 84.19 186 GLY A C 1
ATOM 1414 O O . GLY A 1 186 ? -15.849 -6.064 -6.813 1.00 84.19 186 GLY A O 1
ATOM 1415 N N . ILE A 1 187 ? -14.427 -4.646 -5.834 1.00 85.81 187 ILE A N 1
ATOM 1416 C CA . ILE A 1 187 ? -14.495 -3.596 -6.871 1.00 85.81 187 ILE A CA 1
ATOM 1417 C C . ILE A 1 187 ? -13.352 -3.666 -7.899 1.00 85.81 187 ILE A C 1
ATOM 1419 O O . ILE A 1 187 ? -13.229 -2.773 -8.729 1.00 85.81 187 ILE A O 1
ATOM 1423 N N . CYS A 1 188 ? -12.452 -4.650 -7.789 1.00 81.50 188 CYS A N 1
ATOM 1424 C CA . CYS A 1 188 ? -11.211 -4.690 -8.564 1.00 81.50 188 CYS A CA 1
ATOM 1425 C C . CYS A 1 188 ? -11.131 -5.919 -9.471 1.00 81.50 188 CYS A C 1
ATOM 1427 O O . CYS A 1 188 ? -11.321 -5.802 -10.675 1.00 81.50 188 CYS A O 1
ATOM 1429 N N . ALA A 1 189 ? -10.794 -7.082 -8.912 1.00 80.81 189 ALA A N 1
ATOM 1430 C CA . ALA A 1 189 ? -10.387 -8.240 -9.706 1.00 80.81 189 ALA A CA 1
ATOM 1431 C C . ALA A 1 189 ? -11.251 -9.484 -9.473 1.00 80.81 189 ALA A C 1
ATOM 1433 O O . ALA A 1 189 ? -11.111 -10.449 -10.224 1.00 80.81 189 ALA A O 1
ATOM 1434 N N . MET A 1 190 ? -12.137 -9.481 -8.467 1.00 86.00 190 MET A N 1
ATOM 1435 C CA . MET A 1 190 ? -12.894 -10.681 -8.085 1.00 86.00 190 MET A CA 1
ATOM 1436 C C . MET A 1 190 ? -13.795 -11.190 -9.208 1.00 86.00 190 MET A C 1
ATOM 1438 O O . MET A 1 190 ? -13.848 -12.395 -9.420 1.00 86.00 190 MET A O 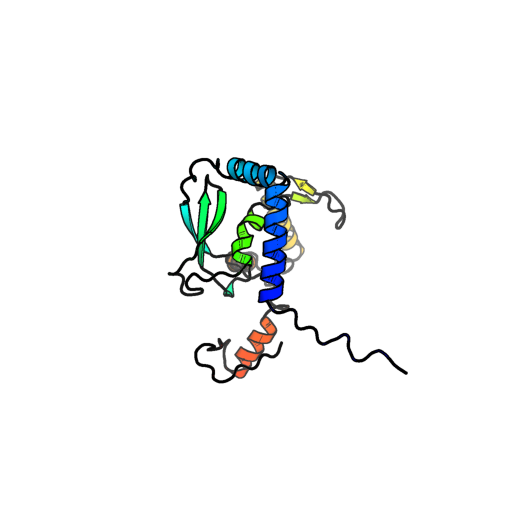1
ATOM 1442 N N . GLN A 1 191 ? -14.437 -10.297 -9.965 1.00 88.81 191 GLN A N 1
ATOM 1443 C CA . GLN A 1 191 ? -15.292 -10.667 -11.096 1.00 88.81 191 GLN A CA 1
ATOM 1444 C C . GLN A 1 191 ? -14.496 -11.461 -12.136 1.00 88.81 191 GLN A C 1
ATOM 1446 O O . GLN A 1 191 ? -14.881 -12.562 -12.515 1.00 88.81 191 GLN A O 1
ATOM 1451 N N . ARG A 1 192 ? -13.331 -10.931 -12.536 1.00 88.31 192 ARG A N 1
ATOM 1452 C CA . ARG A 1 192 ? -12.439 -11.582 -13.499 1.00 88.31 192 ARG A CA 1
ATOM 1453 C C . ARG A 1 192 ? -11.933 -12.919 -12.965 1.00 88.31 192 ARG A C 1
ATOM 1455 O O . ARG A 1 192 ? -11.970 -13.914 -13.680 1.00 88.31 192 ARG A O 1
ATOM 1462 N N . MET A 1 193 ? -11.440 -12.940 -11.725 1.00 88.81 193 MET A N 1
ATOM 1463 C CA . MET A 1 193 ? -10.895 -14.158 -11.121 1.00 88.81 193 MET A CA 1
ATOM 1464 C C . MET A 1 193 ? -11.948 -15.263 -11.042 1.00 88.81 193 MET A C 1
ATOM 1466 O O . MET A 1 193 ? -11.650 -16.395 -11.403 1.00 88.81 193 MET A O 1
ATOM 1470 N N . PHE A 1 194 ? -13.176 -14.925 -10.641 1.00 91.31 194 PHE A N 1
ATOM 1471 C CA . PHE A 1 194 ? -14.266 -15.887 -10.526 1.00 91.31 194 PHE A CA 1
ATOM 1472 C C . PHE A 1 194 ? -14.613 -16.529 -11.874 1.00 91.31 194 PHE A C 1
ATOM 1474 O O . PHE A 1 194 ? -14.692 -17.753 -11.955 1.00 91.31 194 PHE A O 1
ATOM 1481 N N . THR A 1 195 ? -14.728 -15.737 -12.947 1.00 91.94 195 THR A N 1
ATOM 1482 C CA . THR A 1 195 ? -15.001 -16.262 -14.297 1.00 91.94 195 THR A CA 1
ATOM 1483 C C . THR A 1 195 ? -13.926 -17.246 -14.757 1.00 91.94 195 THR A C 1
ATOM 1485 O O . THR A 1 195 ? -14.250 -18.331 -15.241 1.00 91.94 195 THR A O 1
ATOM 1488 N N . PHE A 1 196 ? -12.646 -16.907 -14.576 1.00 92.88 196 PHE A N 1
ATOM 1489 C CA . PHE A 1 196 ? -11.538 -17.796 -14.937 1.00 92.88 196 PHE A CA 1
ATOM 1490 C C . PHE A 1 196 ? -11.532 -19.081 -14.103 1.00 92.88 196 PHE A C 1
ATOM 1492 O O . PHE A 1 196 ? -11.440 -20.175 -14.657 1.00 92.88 196 PHE A O 1
ATOM 1499 N N . SER A 1 197 ? -11.691 -18.968 -12.783 1.00 93.38 197 SER A N 1
ATOM 1500 C CA . SER A 1 197 ? -11.762 -20.129 -11.894 1.00 93.38 197 SER A CA 1
ATOM 1501 C C . SER A 1 197 ? -12.913 -21.068 -12.246 1.00 93.38 197 SER A C 1
ATOM 1503 O O . SER A 1 197 ? -12.714 -22.277 -12.245 1.00 93.38 197 SER A O 1
ATOM 1505 N N . TYR A 1 198 ? -14.088 -20.535 -12.586 1.00 94.50 198 TYR A N 1
ATOM 1506 C CA . TYR A 1 198 ? -15.246 -21.354 -12.947 1.00 94.50 198 TYR A CA 1
ATOM 1507 C C . TYR A 1 198 ? -15.100 -22.016 -14.323 1.00 94.50 198 TYR A C 1
ATOM 1509 O O . TYR A 1 198 ? -15.510 -23.156 -14.506 1.00 94.50 198 TYR A O 1
ATOM 1517 N N . THR A 1 199 ? -14.503 -21.313 -15.288 1.00 95.19 199 THR A N 1
ATOM 1518 C CA . THR A 1 199 ? -14.431 -21.790 -16.679 1.00 95.19 199 THR A CA 1
ATOM 1519 C C . THR A 1 199 ? -13.268 -22.753 -16.904 1.00 95.19 199 THR A C 1
ATOM 1521 O O . THR A 1 199 ? -13.419 -23.745 -17.609 1.00 95.19 199 THR A O 1
ATOM 1524 N N . ILE A 1 200 ? -12.096 -22.454 -16.335 1.00 94.44 200 ILE A N 1
ATOM 1525 C CA . ILE A 1 200 ? -10.844 -23.175 -16.623 1.00 94.44 200 ILE A CA 1
ATOM 1526 C C . ILE A 1 200 ? -10.070 -23.588 -15.363 1.00 94.44 200 ILE A C 1
ATOM 1528 O O . ILE A 1 200 ? -8.919 -24.006 -15.453 1.00 94.44 200 ILE A O 1
ATOM 1532 N N . GLY A 1 201 ? -10.668 -23.461 -14.174 1.00 94.56 201 GLY A N 1
ATOM 1533 C CA . GLY A 1 201 ? -10.073 -23.929 -12.918 1.00 94.56 201 GLY A CA 1
ATOM 1534 C C . GLY A 1 201 ? -9.015 -23.006 -12.302 1.00 94.56 201 GLY A C 1
ATOM 1535 O O . GLY A 1 201 ? -8.474 -23.327 -11.246 1.00 94.56 201 GLY A O 1
ATOM 1536 N N . GLY A 1 202 ? -8.719 -21.845 -12.895 1.00 90.31 202 GLY A N 1
ATOM 1537 C CA . GLY A 1 202 ? -7.749 -20.907 -12.329 1.00 90.31 202 GLY A CA 1
ATOM 1538 C C . GLY A 1 202 ? -7.506 -19.658 -13.169 1.00 90.31 202 GLY A C 1
ATOM 1539 O O . GLY A 1 202 ? -7.901 -19.577 -14.327 1.00 90.31 202 GLY A O 1
ATOM 1540 N N . VAL A 1 203 ? -6.837 -18.667 -12.572 1.00 86.56 203 VAL A N 1
ATOM 1541 C CA . VAL A 1 203 ? -6.441 -17.431 -13.263 1.00 86.56 203 VAL A CA 1
ATOM 1542 C C . VAL A 1 203 ? -5.199 -17.703 -14.104 1.00 86.56 203 VAL A C 1
ATOM 1544 O O . VAL A 1 203 ? -4.148 -18.043 -13.563 1.00 86.56 203 VAL A O 1
ATOM 1547 N N . THR A 1 204 ? -5.305 -17.516 -15.415 1.00 85.56 204 THR A N 1
ATOM 1548 C CA . THR A 1 204 ? -4.185 -17.675 -16.346 1.00 85.56 204 THR A CA 1
ATOM 1549 C C . THR A 1 204 ? -3.512 -16.342 -16.663 1.00 85.56 204 THR A C 1
ATOM 1551 O O . THR A 1 204 ? -4.028 -15.258 -16.373 1.00 85.56 204 THR A O 1
ATOM 1554 N N . SER A 1 205 ? -2.316 -16.432 -17.241 1.00 84.31 205 SER A N 1
ATOM 1555 C CA . SER A 1 205 ? -1.572 -15.294 -17.782 1.00 84.31 205 SER A CA 1
ATOM 1556 C C . SER A 1 205 ? -1.536 -15.418 -19.300 1.00 84.31 205 SER A C 1
ATOM 1558 O O . SER A 1 205 ? -1.399 -16.526 -19.812 1.00 84.31 205 SER A O 1
ATOM 1560 N N . ALA A 1 206 ? -1.653 -14.303 -20.017 1.00 88.25 206 ALA A N 1
ATOM 1561 C CA . ALA A 1 206 ? -1.515 -14.310 -21.467 1.00 88.25 206 ALA A CA 1
ATOM 1562 C C . ALA A 1 206 ? -0.038 -14.454 -21.864 1.00 88.25 206 ALA A C 1
ATOM 1564 O O . ALA A 1 206 ? 0.822 -13.738 -21.343 1.00 88.25 206 ALA A O 1
ATOM 1565 N N . ASP A 1 207 ? 0.244 -15.353 -22.804 1.00 92.06 207 ASP A N 1
ATOM 1566 C CA . ASP A 1 207 ? 1.570 -15.509 -23.394 1.00 92.06 207 ASP A CA 1
ATOM 1567 C C . ASP A 1 207 ? 1.761 -14.520 -24.549 1.00 92.06 207 ASP A C 1
ATOM 1569 O O . ASP A 1 207 ? 1.646 -14.851 -25.726 1.00 92.06 207 ASP A O 1
ATOM 1573 N N . TYR A 1 208 ? 2.034 -13.265 -24.196 1.00 91.31 208 TYR A N 1
ATOM 1574 C CA . TYR A 1 208 ? 2.187 -12.193 -25.180 1.00 91.31 208 TYR A CA 1
ATOM 1575 C C . TYR A 1 208 ? 3.357 -12.402 -26.149 1.00 91.31 208 TYR A C 1
ATOM 1577 O O . TYR A 1 208 ? 3.371 -11.782 -27.205 1.00 91.31 208 TYR A O 1
ATOM 1585 N N . THR A 1 209 ? 4.363 -13.205 -25.783 1.00 91.94 209 THR A N 1
ATOM 1586 C CA . THR A 1 209 ? 5.587 -13.340 -26.592 1.00 91.94 209 THR A CA 1
ATOM 1587 C C . THR A 1 209 ? 5.370 -14.262 -27.788 1.00 91.94 209 THR A C 1
ATOM 1589 O O . THR A 1 209 ? 5.974 -14.036 -28.831 1.00 91.94 209 THR A O 1
ATOM 1592 N N . ASN A 1 210 ? 4.488 -15.254 -27.648 1.00 96.88 210 ASN A N 1
ATOM 1593 C CA . ASN A 1 210 ? 4.218 -16.263 -28.673 1.00 96.88 210 ASN A CA 1
ATOM 1594 C C . ASN A 1 210 ? 2.837 -16.098 -29.340 1.00 96.88 210 ASN A C 1
ATOM 1596 O O . ASN A 1 210 ? 2.376 -17.009 -30.019 1.00 96.88 210 ASN A O 1
ATOM 1600 N N . ALA A 1 211 ? 2.141 -14.977 -29.123 1.00 96.88 211 ALA A N 1
ATOM 1601 C CA . ALA A 1 211 ? 0.799 -14.759 -29.660 1.00 96.88 211 ALA A CA 1
ATOM 1602 C C . ALA A 1 211 ? 0.823 -14.263 -31.118 1.00 96.88 211 ALA A C 1
ATOM 1604 O O . ALA A 1 211 ? 1.389 -13.207 -31.398 1.00 96.88 211 ALA A O 1
ATOM 1605 N N . ASP A 1 212 ? 0.116 -14.956 -32.018 1.00 97.88 212 ASP A N 1
ATOM 1606 C CA . ASP A 1 212 ? -0.106 -14.502 -33.404 1.00 97.88 212 ASP A CA 1
ATOM 1607 C C . ASP A 1 212 ? -1.169 -13.390 -33.502 1.00 97.88 212 ASP A C 1
ATOM 1609 O O . ASP A 1 212 ? -1.130 -12.541 -34.394 1.00 97.88 212 ASP A O 1
ATOM 1613 N N . LEU A 1 213 ? -2.135 -13.387 -32.574 1.00 96.56 213 LEU A N 1
ATOM 1614 C CA . LEU A 1 213 ? -3.228 -12.418 -32.496 1.00 96.56 213 LEU A CA 1
ATOM 1615 C C . LEU A 1 213 ? -3.523 -12.061 -31.037 1.00 96.56 213 LEU A C 1
ATOM 1617 O O . LEU A 1 213 ? -3.701 -1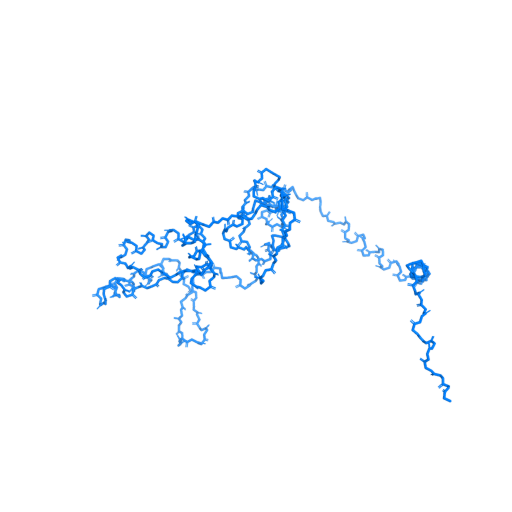2.934 -30.190 1.00 96.56 213 LEU A O 1
ATOM 1621 N N . ILE A 1 214 ? -3.650 -10.763 -30.761 1.00 96.19 214 ILE A N 1
ATOM 1622 C CA . ILE A 1 214 ? -4.067 -10.237 -29.459 1.00 96.19 214 ILE A CA 1
ATOM 1623 C C . ILE A 1 214 ? -5.365 -9.453 -29.650 1.00 96.19 214 ILE A C 1
ATOM 1625 O O . ILE A 1 214 ? -5.398 -8.473 -30.392 1.00 96.19 214 ILE A O 1
ATOM 1629 N N . VAL A 1 215 ? -6.424 -9.861 -28.946 1.00 95.00 215 VAL A N 1
ATOM 1630 C CA . VAL A 1 215 ? -7.697 -9.130 -28.884 1.00 95.00 215 VAL A CA 1
ATOM 1631 C C . VAL A 1 215 ? -7.797 -8.432 -27.531 1.00 95.00 215 VAL A C 1
ATOM 1633 O O . VAL A 1 215 ? -7.708 -9.076 -26.487 1.00 95.00 215 VAL A O 1
ATOM 1636 N N . LEU A 1 216 ? -7.982 -7.112 -27.551 1.00 93.50 216 LEU A N 1
ATOM 1637 C CA . LEU A 1 216 ? -8.148 -6.292 -26.352 1.00 93.50 216 LEU A CA 1
ATOM 1638 C C . LEU A 1 216 ? -9.614 -5.881 -26.216 1.00 93.50 216 LEU A C 1
ATOM 1640 O O . LEU A 1 216 ? -10.147 -5.191 -27.083 1.00 93.50 216 LEU A O 1
ATOM 1644 N N . TRP A 1 217 ? -10.246 -6.292 -25.118 1.00 88.31 217 TRP A N 1
ATOM 1645 C CA . TRP A 1 217 ? -11.628 -5.947 -24.794 1.00 88.31 217 TRP A CA 1
ATOM 1646 C C . TRP A 1 217 ? -11.687 -5.223 -23.448 1.00 88.31 217 TRP A C 1
ATOM 1648 O O . TRP A 1 217 ? -11.935 -5.845 -22.415 1.00 88.31 217 TRP A O 1
ATOM 1658 N N . GLY A 1 218 ? -11.482 -3.903 -23.483 1.00 84.19 218 GLY A N 1
ATOM 1659 C CA . GLY A 1 218 ? -11.539 -3.034 -22.299 1.00 84.19 218 GLY A CA 1
ATOM 1660 C C . GLY A 1 218 ? -10.279 -3.034 -21.443 1.00 84.19 218 GLY A C 1
ATOM 1661 O O . GLY A 1 218 ? -9.729 -4.120 -21.157 1.00 84.19 218 GLY A O 1
#

Mean predicted aligned error: 13.29 Å

pLDDT: mean 82.83, std 18.8, range [35.19, 98.56]

Nearest PDB structures (foldseek):
  2nya-assembly2_F  TM=8.155E-01  e=1.562E-08  Escherichia coli K-12
  7bkb-assembly1_D  TM=8.580E-01  e=5.742E-08  Methanospirillum hungatei JF-1
  3ml1-assembly1_A  TM=7.563E-01  e=2.345E-06  Cupriavidus necator H16
  5e7o-assembly6_K  TM=7.340E-01  e=3.946E-06  Azospira oryzae PS
  4ydd-assembly2_C  TM=6.524E-01  e=7.566E-06  Azospira oryzae PS

Solvent-accessible surface area (backbone atoms only — not comparable to full-atom values): 13512 Å² total; per-residue (Å²): 136,83,91,79,89,79,81,86,77,78,83,81,44,74,67,56,55,54,51,53,53,51,55,53,54,54,56,42,56,73,69,56,62,40,56,61,59,51,56,56,47,57,74,63,64,70,61,70,80,78,63,74,68,46,73,42,85,47,69,54,76,78,56,66,61,88,59,65,31,38,30,18,41,28,27,40,90,90,35,65,76,39,64,44,67,23,61,85,28,86,73,36,54,29,55,77,58,75,60,54,62,46,44,42,58,66,78,64,37,91,83,58,85,89,65,50,68,43,75,77,54,63,92,87,66,83,42,64,43,83,51,50,67,68,58,51,51,50,56,51,52,53,50,52,51,54,45,29,74,74,64,37,37,62,70,48,69,49,76,52,76,71,68,47,87,64,48,61,56,54,51,54,49,28,60,74,62,56,21,84,44,72,43,64,48,78,93,73,51,46,69,63,44,50,53,31,33,73,74,72,72,42,78,81,80,83,64,74,90,79,54,95,74,87,88,85,84,130

Radius of gyration: 28.83 Å; Cα contacts (8 Å, |Δi|>4): 205; chains: 1; bounding box: 53×64×82 Å

Foldseek 3Di:
DDDDDPDPDDPPDPVVVVVVVVVVVVVCVVVCVVVVVVVVVVVVVPDPDQADWQWDWDFQPQDFPVQRAIWGQTAGPNARQATFFDCPPPRQNRDDDVSRRCVSCVVPPPPDDPADWDADDPPPPPHIDGDHPVVVVVVVVVVQVVCCVPPNLQSDADEDEGDDPCVVVVVVVSVVSVHPHYHYCPVHCPVVQVVCCVPPNGDDDDPPPPDPDDDDDD

Secondary structure (DSSP, 8-state):
---SSSSS-----HHHHHHHHHHHHHHHHHTSHHHHHHHHHHHHH---S----EEEEEE--SS-GGG--EEEEEEETTEEEEEE--TT-TTTTT---HHHHTHHHHHT-TT---S-EEE-S-TTS--EEE--HHHHHHHHHHHHHHHHHHH-GGG--EE-SS--TTHHHHHHHHHHHT---EE-STTTTHHHHHHHHHHHSS-----TTS-S------

Sequence (218 aa):
MSDDAQLVNRRFGRRTFLKATGALGAAVAISGAGNVLLQKRDAVAQAAAPAEAKLIPTFCAMCGPSSGCGIMAKVVDGKFVGIEPFPECPTNKGKNCPKAHAAPQWVYSPERLKYPMKRVGKKGEGKFQRITWDEAITLIADKLKEQKAKYGPESLAILSPARRSYSDYLYRFLMTHGSPNYGHSGICAMQRMFTFSYTIGGVTSADYTNADLIVLWG